Protein 1V9T (pdb70)

Solvent-accessible surface area: 15308 Å² total; per-residue (Å²): 28,71,20,95,28,51,0,49,0,41,7,55,16,24,80,0,39,0,26,0,2,100,154,100,0,68,59,0,3,96,16,0,22,71,4,6,104,86,29,26,0,49,89,0,4,1,5,86,1,45,83,60,54,5,0,13,0,0,1,8,28,105,147,32,95,108,56,95,58,83,108,79,24,108,9,12,4,91,28,66,29,162,1,47,111,8,15,0,0,4,11,40,100,106,90,87,54,28,5,29,3,35,0,9,0,0,10,28,104,5,76,149,18,30,79,42,197,231,84,56,2,62,4,2,0,0,57,19,45,140,11,39,105,17,0,40,68,0,2,126,28,102,52,85,89,50,70,121,70,113,51,10,4,57,98,56,5,11,0,98,36,8,58,55,51,193,22,74,18,94,18,51,0,47,0,43,7,67,50,25,67,0,33,0,31,0,6,103,87,103,0,68,66,0,2,94,18,0,19,66,4,5,105,88,29,25,1,51,80,0,3,1,12,31,1,41,87,58,28,0,0,2,0,0,4,8,39,98,90,56,51,126,60,171,48,81,107,79,23,59,19,22,4,93,34,67,38,160,2,44,113,8,16,0,0,4,3,30,95,107,90,87,58,30,7,30,4,39,0,0,0,0,11,30,103,4,74,139,3,32,54,25,45,96,62,57,3,36,4,2,0,0,61,17,66,110,12,38,107,18,0,38,50,0,3,124,46,104,50,98,103,64,62,126,77,54,49,12,12,66,161,56,8,10,0,90,35,5,64,54,55,191,70,0,114

InterPro domains:
  IPR002130 Cyclophilin-type peptidyl-prolyl cis-trans isomerase domain [PF00160] (31-188)
  IPR002130 Cyclophilin-type peptidyl-prolyl cis-trans isomerase domain [PR00153] (44-59)
  IPR002130 Cyclophilin-type peptidyl-prolyl cis-trans isomerase domain [PR00153] (70-82)
  IPR002130 Cyclophilin-type peptidyl-prolyl cis-trans isomerase domain [PR00153] (144-159)
  IPR002130 Cyclophilin-type peptidyl-prolyl cis-trans isomerase domain [PS50072] (35-188)
  IPR020892 Cyclophilin-type peptidyl-prolyl cis-trans isomerase, conserved site [PS00170] (65-82)
  IPR029000 Cyclophilin-like domain superfamily [G3DSA:2.40.100.10] (25-190)
  IPR029000 Cyclophilin-like domain superfamily [SSF50891] (26-189)
  IPR044665 Cyclophilin-type peptidyl-prolyl cis-trans isomerase, E. coli cyclophilin A-like [PTHR43246] (25-188)

Organism: Escherichia coli (strain K12) (NCBI:txid83333)

CATH classification: 2.40.100.10

Sequence (335 aa):
AKGDPHVLLTTSAGNIELELDKQKAPVSVQNFVDYVNSGFYNNTTFHRVIPGFMIQGGGFTEQMQQKKPNPPIKNEADNGLRNTRGTIAMARTADKDSATSQFFINVADNAFLDHGQRDFGYAVFGKVVKGMDVADKISQVPTHDVGPYQNVPSKPVVILSATVLPAKGDPHVLLTTSAGNIELELDKQKAPVSVQNFVDYVNSGFYNNTTFHRVIPGFMIQGGGFTEQMQQKKPNPPIKNEADNGLRNTRGTIAMARTADKDSATSQFFINVADNAFLDHGQRDFGYAVFGKVVKGMDVADKISQVPTHDVGPYQNVPSKPVVILSATVLPAPA

GO terms:
  GO:0042597 periplasmic space (C, EXP)
  GO:0030288 outer membrane-bounded periplasmic space (C, IDA)
  GO:0003755 peptidyl-prolyl cis-trans isomerase activity (F, IDA)
  GO:0000413 protein peptidyl-prolyl isomerization (P, IDA)
  GO:0000413 protein peptidyl-prolyl isomerization (P, IMP)
  GO:0042597 periplasmic space (C, IDA)

Foldseek 3Di:
DAQDWKKWFQKPLGIWIKHWRCPLCVFVVVLAQVCQVVFQQAQKFQFAAAAPFKTKIFAAHPVRHGDDFDFFAAFSLVSPDAQAAFWKWFDADDDRRGTTGMMMGTNHRDRVQHCDPVDRHIHTTIGTPDDSVSRNVVNPADWQDDDPDGRGHPRTIGRNHMDIDD/DQQDWKKWFQKPLGIWIKDWNCPLCVFVVVLAQVCQVVFQQAQKFQFAAAAQFKTKIFAAHPVRHGDDWDAFAAFSLVSPDFLAAFWKWFDADPDRRGTTGMIMGTRHRDRVQHQDPVDRGIHTTIGTPDCSVSRNVVNPADAQDDVPGGRGHPDTIGRNHMHIDD

B-factor: mean 20.65, std 10.78, range [7.91, 100.0]

Radius of gyration: 26.32 Å; Cα contacts (8 Å, |Δi|>4): 873; chains: 3; bounding box: 78×52×45 Å

Secondary structure (DSSP, 8-state):
---S-EEEEEETTEEEEEEE-TTT-HHHHHHHHHHHHTTTTTT-BEEEEETTTEEEESSB-TT-PBP-----B---GGGS----TTEEEE---SSTT-B-S-EEEESS--GGGS--SS-----EEEEEEE-HHHHHHHHTS-EEEETTEEEEESS--BEEEEEE--/--SS-EEEEEETTEEEEEEE-TTT-HHHHHHHHHHHHTTTTTTEEEEEEETTTEEEEEEEETT-PBP-----B---GGGS----TTEEEE---SSTT-B-S-EEEESS--GGGS--SS-----EEEEEEE-HHHHHHHHTS-EEEETTEEEEESS--EEEEEEE--/---

Nearest PDB structures (foldseek):
  1vai-assembly2_B  TM=1.001E+00  e=4.898E-33  Escherichia coli
  7zfm-assembly2_B  TM=9.776E-01  e=3.821E-31  Escherichia coli K-12
  8xck-assembly1_f  TM=9.801E-01  e=2.230E-29  Escherichia coli
  3t1u-assembly1_A  TM=9.901E-01  e=1.894E-23  Azotobacter vinelandii DJ
  3s6m-assembly1_A  TM=9.539E-01  e=8.577E-23  Burkholderia pseudomallei 1710b

Structure (mmCIF, N/CA/C/O backbone):
data_1V9T
#
_entry.id   1V9T
#
_cell.length_a   79.280
_cell.length_b   79.280
_cell.length_c   56.630
_cell.angle_alpha   90.00
_cell.angle_beta   90.00
_cell.angle_gamma   120.00
#
_symmetry.space_group_name_H-M   'P 32'
#
loop_
_entity.id
_entity.type
_entity.pdbx_description
1 polymer 'cyclophilin B'
2 polymer (SIN)APA(NIT)
3 water water
#
loop_
_atom_site.group_PDB
_atom_site.id
_atom_site.type_symbol
_atom_site.label_atom_id
_atom_site.label_alt_id
_atom_site.label_comp_id
_atom_site.label_asym_id
_atom_site.label_entity_id
_atom_site.label_seq_id
_atom_s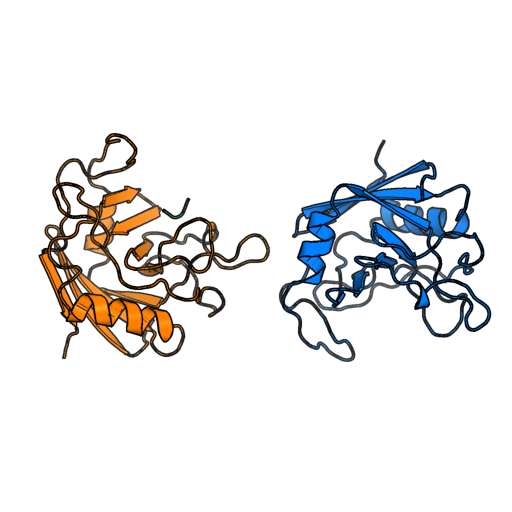ite.pdbx_PDB_ins_code
_atom_site.Cartn_x
_atom_site.Cartn_y
_atom_site.Cartn_z
_atom_site.occupancy
_atom_site.B_iso_or_equiv
_atom_site.auth_seq_id
_atom_site.auth_comp_id
_atom_site.auth_asym_id
_atom_site.auth_atom_id
_atom_site.pdbx_PDB_model_num
ATOM 1 N N . ALA A 1 1 ? 49.036 49.283 4.482 1.00 57.34 1 ALA A N 1
ATOM 2 C CA . ALA A 1 1 ? 48.473 49.966 5.677 1.00 56.36 1 ALA A CA 1
ATOM 3 C C . ALA A 1 1 ? 47.810 51.290 5.300 1.00 56.91 1 ALA A C 1
ATOM 4 O O . ALA A 1 1 ? 46.898 51.328 4.472 1.00 53.21 1 ALA A O 1
ATOM 6 N N . LYS A 1 2 ? 48.237 52.360 5.965 1.00 59.19 2 LYS A N 1
ATOM 7 C CA . LYS A 1 2 ? 47.731 53.705 5.707 1.00 59.03 2 LYS A CA 1
ATOM 8 C C . LYS A 1 2 ? 48.540 54.367 4.600 1.00 57.91 2 LYS A C 1
ATOM 9 O O . LYS A 1 2 ? 49.633 54.889 4.843 1.00 59.50 2 LYS A O 1
ATOM 11 N N . GLY A 1 3 ? 47.975 54.401 3.398 1.00 54.60 3 GLY A N 1
ATOM 12 C CA . GLY A 1 3 ? 48.769 54.769 2.242 1.00 51.32 3 GLY A CA 1
ATOM 13 C C . GLY A 1 3 ? 48.248 55.920 1.411 1.00 46.16 3 GLY A C 1
ATOM 14 O O . GLY A 1 3 ? 49.011 56.829 1.097 1.00 49.42 3 GLY A O 1
ATOM 15 N N . ASP A 1 4 ? 46.999 55.826 0.956 1.00 42.51 4 ASP A N 1
ATOM 16 C CA . ASP A 1 4 ? 46.417 56.850 0.089 1.00 35.94 4 ASP A CA 1
ATOM 17 C C . ASP A 1 4 ? 45.062 56.438 -0.501 1.00 29.92 4 ASP A C 1
ATOM 18 O O . ASP A 1 4 ? 44.022 56.869 -0.010 1.00 28.92 4 ASP A O 1
ATOM 23 N N . PRO A 1 5 ? 45.050 55.583 -1.544 1.00 25.29 5 PRO A N 1
ATOM 24 C CA . PRO A 1 5 ? 43.768 55.315 -2.211 1.00 21.92 5 PRO A CA 1
ATOM 25 C C . PRO A 1 5 ? 42.838 54.436 -1.374 1.00 20.76 5 PRO A C 1
ATOM 26 O O . PRO A 1 5 ? 43.289 53.548 -0.652 1.00 18.66 5 PRO A O 1
ATOM 30 N N . HIS A 1 6 ? 41.543 54.727 -1.434 1.00 17.61 6 HIS A N 1
ATOM 31 C CA . HIS A 1 6 ? 40.541 53.869 -0.824 1.00 17.61 6 HIS A CA 1
ATOM 32 C C . HIS A 1 6 ? 39.782 53.117 -1.906 1.00 17.78 6 HIS A C 1
ATOM 33 O O . HIS A 1 6 ? 39.505 53.667 -2.979 1.00 17.27 6 HIS A O 1
ATOM 40 N N . VAL A 1 7 ? 39.465 51.857 -1.622 1.00 16.10 7 VAL A N 1
ATOM 41 C CA . VAL A 1 7 ? 38.717 51.009 -2.542 1.00 14.57 7 VAL A CA 1
ATOM 42 C C . VAL A 1 7 ? 37.536 50.354 -1.822 1.00 14.89 7 VAL A C 1
ATOM 43 O O . VAL A 1 7 ? 37.669 49.856 -0.702 1.00 15.56 7 VAL A O 1
ATOM 47 N N . LEU A 1 8 ? 36.361 50.422 -2.439 1.00 14.79 8 LEU A N 1
ATOM 48 C CA . LEU A 1 8 ? 35.189 49.765 -1.889 1.00 14.90 8 LEU A CA 1
ATOM 49 C C . LEU A 1 8 ? 34.892 48.488 -2.659 1.00 15.14 8 LEU A C 1
ATOM 50 O O . LEU A 1 8 ? 34.654 48.527 -3.868 1.00 13.02 8 LEU A O 1
ATOM 55 N N . LEU A 1 9 ? 34.921 47.359 -1.953 1.00 13.41 9 LEU A N 1
ATOM 56 C CA . LEU A 1 9 ? 34.426 46.097 -2.491 1.00 14.66 9 LEU A CA 1
ATOM 57 C C . LEU A 1 9 ? 32.992 45.879 -2.027 1.00 14.70 9 LEU A C 1
ATOM 58 O O . LEU A 1 9 ? 32.730 45.756 -0.828 1.00 13.55 9 LEU A O 1
ATOM 63 N N . THR A 1 10 ? 32.056 45.891 -2.971 1.00 13.79 10 THR A N 1
ATOM 64 C CA . THR A 1 10 ? 30.663 45.604 -2.647 1.00 13.50 10 THR A CA 1
ATOM 65 C C . THR A 1 10 ? 30.379 44.147 -2.985 1.00 12.87 10 THR A C 1
ATOM 66 O O . THR A 1 10 ? 30.380 43.764 -4.153 1.00 13.01 10 THR A O 1
ATOM 70 N N . THR A 1 11 ? 30.176 43.334 -1.953 1.00 13.39 11 THR A N 1
ATOM 71 C CA . THR A 1 11 ? 29.957 41.903 -2.128 1.00 13.45 11 THR A CA 1
ATOM 72 C C . THR A 1 11 ? 28.510 41.527 -1.812 1.00 15.47 11 THR A C 1
ATOM 73 O O . THR A 1 11 ? 27.789 42.261 -1.131 1.00 16.71 11 THR A O 1
ATOM 77 N N . SER A 1 12 ? 28.107 40.344 -2.254 1.00 18.47 12 SER A N 1
ATOM 78 C CA . SER A 1 12 ? 26.766 39.855 -1.970 1.00 20.94 12 SER A CA 1
ATOM 79 C C . SER A 1 12 ? 26.541 39.683 -0.469 1.00 21.48 12 SER A C 1
ATOM 80 O O . SER A 1 12 ? 25.408 39.517 -0.023 1.00 24.32 12 SER A O 1
ATOM 83 N N . ALA A 1 13 ? 27.614 39.753 0.313 1.00 20.90 13 ALA A N 1
ATOM 84 C CA . ALA A 1 13 ? 27.509 39.570 1.758 1.00 21.44 13 ALA A CA 1
ATOM 85 C C . ALA A 1 13 ? 27.665 40.878 2.535 1.00 20.38 13 ALA A C 1
ATOM 86 O O . ALA A 1 13 ? 27.558 40.896 3.764 1.00 21.50 13 ALA A O 1
ATOM 88 N N . GLY A 1 14 ? 27.957 41.961 1.826 1.00 17.70 14 GLY A N 1
ATOM 89 C CA . GLY A 1 14 ? 28.174 43.230 2.494 1.00 17.26 14 GLY A CA 1
ATOM 90 C C . GLY A 1 14 ? 29.353 43.993 1.925 1.00 16.51 14 GLY A C 1
ATOM 91 O O . GLY A 1 14 ? 30.025 43.524 1.008 1.00 16.25 14 GLY A O 1
ATOM 92 N N . ASN A 1 15 ? 29.621 45.165 2.488 1.00 16.04 15 ASN A N 1
ATOM 93 C CA . ASN A 1 15 ? 30.639 46.049 1.945 1.00 16.40 15 ASN A CA 1
ATOM 94 C C . ASN A 1 15 ? 31.930 46.019 2.769 1.00 14.21 15 ASN A C 1
ATOM 95 O O . ASN A 1 15 ? 31.895 45.978 3.997 1.00 15.92 15 ASN A O 1
ATOM 100 N N . ILE A 1 16 ? 33.063 46.057 2.078 1.00 13.78 16 ILE A N 1
ATOM 101 C CA . ILE A 1 16 ? 34.368 46.153 2.725 1.00 14.73 16 ILE A CA 1
ATOM 102 C C . ILE A 1 16 ? 35.140 47.314 2.099 1.00 12.68 16 ILE A C 1
ATOM 103 O O . ILE A 1 16 ? 35.266 47.388 0.881 1.00 11.43 16 ILE A O 1
ATOM 108 N N . GLU A 1 17 ? 35.587 48.256 2.928 1.00 13.42 17 GLU A N 1
ATOM 109 C CA . GLU A 1 17 ? 36.404 49.365 2.444 1.00 14.43 17 GLU A CA 1
ATOM 110 C C . GLU A 1 17 ? 37.874 49.169 2.796 1.00 14.33 17 GLU A C 1
ATOM 111 O O . GLU A 1 17 ? 38.221 48.895 3.950 1.00 12.99 17 GLU A O 1
ATOM 117 N N . LEU A 1 18 ? 38.729 49.359 1.793 1.00 15.98 18 LEU A N 1
ATOM 118 C CA . LEU A 1 18 ? 40.173 49.186 1.931 1.00 15.42 18 LEU A CA 1
ATOM 119 C C . LEU A 1 18 ? 40.902 50.523 1.863 1.00 16.33 18 LEU A C 1
ATOM 120 O O . LEU A 1 18 ? 40.511 51.419 1.113 1.00 16.00 18 LEU A O 1
ATOM 125 N N . GLU A 1 19 ? 41.992 50.629 2.615 1.00 12.95 19 GLU A N 1
ATOM 126 C CA . GLU A 1 19 ? 42.933 51.718 2.432 1.00 16.18 19 GLU A CA 1
ATOM 127 C C . GLU A 1 19 ? 44.275 51.119 2.041 1.00 16.36 19 GLU A C 1
ATOM 128 O O . GLU A 1 19 ? 44.806 50.251 2.739 1.00 16.29 19 GLU A O 1
ATOM 134 N N . LEU A 1 20 ? 44.805 51.557 0.905 1.00 14.13 20 LEU A N 1
ATOM 135 C CA . LEU A 1 20 ? 46.015 50.956 0.361 1.00 16.80 20 LEU A CA 1
ATOM 136 C C . LEU A 1 20 ? 47.243 51.800 0.668 1.00 18.24 20 LEU A C 1
ATOM 137 O O . LEU A 1 20 ? 47.191 53.027 0.619 1.00 19.39 20 LEU A O 1
ATOM 142 N N . ASP A 1 21 ? 48.357 51.126 0.929 1.00 17.47 21 ASP A N 1
ATOM 143 C CA . ASP A 1 21 ? 49.580 51.780 1.369 1.00 17.63 21 ASP A CA 1
ATOM 144 C C . ASP A 1 21 ? 50.510 52.014 0.186 1.00 20.40 21 ASP A C 1
ATOM 145 O O . ASP A 1 21 ? 51.360 51.179 -0.129 1.00 18.74 21 ASP A O 1
ATOM 150 N N . LYS A 1 22 ? 50.342 53.159 -0.468 1.00 22.38 22 LYS A N 1
ATOM 151 C CA . LYS A 1 22 ? 51.092 53.465 -1.679 1.00 25.58 22 LYS A CA 1
ATOM 152 C C . LYS A 1 22 ? 52.571 53.724 -1.380 1.00 23.29 22 LYS A C 1
ATOM 153 O O . LYS A 1 22 ? 53.435 53.513 -2.229 1.00 23.35 22 LYS A O 1
ATOM 159 N N . GLN A 1 23 ? 52.856 54.183 -0.169 1.00 23.45 23 GLN A N 1
ATOM 160 C CA . GLN A 1 23 ? 54.230 54.451 0.230 1.00 27.32 23 GLN A CA 1
ATOM 161 C C . GLN A 1 23 ? 55.048 53.169 0.389 1.00 25.22 23 GLN A C 1
ATOM 162 O O . GLN A 1 23 ? 56.160 53.073 -0.129 1.00 25.49 23 GLN A O 1
ATOM 168 N N . LYS A 1 24 ? 54.470 52.171 1.053 1.00 21.33 24 LYS A N 1
ATOM 169 C CA . LYS A 1 24 ? 55.185 50.934 1.376 1.00 21.47 24 LYS A CA 1
ATOM 170 C C . LYS A 1 24 ? 55.077 49.850 0.302 1.00 20.18 24 LYS A C 1
ATOM 171 O O . LYS A 1 24 ? 55.856 48.897 0.302 1.00 18.57 24 LYS A O 1
ATOM 177 N N . ALA A 1 25 ? 54.056 49.945 -0.547 1.00 19.91 25 ALA A N 1
ATOM 178 C CA . ALA A 1 25 ? 53.778 48.895 -1.525 1.00 15.72 25 ALA A CA 1
ATOM 179 C C . ALA A 1 25 ? 53.380 49.474 -2.883 1.00 17.94 25 ALA A C 1
ATOM 180 O O . ALA A 1 25 ? 52.324 49.147 -3.432 1.00 15.86 25 ALA A O 1
ATOM 182 N N . PRO A 1 26 ? 54.261 50.295 -3.478 1.00 18.74 26 PRO A N 1
ATOM 183 C CA . PRO A 1 26 ? 53.881 51.006 -4.700 1.00 17.73 26 PRO A CA 1
ATOM 184 C C . PRO A 1 26 ? 53.484 50.079 -5.847 1.00 14.88 26 PRO A C 1
ATOM 185 O O . PRO A 1 26 ? 52.512 50.341 -6.549 1.00 16.53 26 PRO A O 1
ATOM 189 N N . VAL A 1 27 ? 54.257 49.024 -6.070 1.00 14.38 27 VAL A N 1
ATOM 190 C CA . VAL A 1 27 ? 53.980 48.119 -7.175 1.00 15.44 27 VAL A CA 1
ATOM 191 C C . VAL A 1 27 ? 52.682 47.342 -6.943 1.00 15.56 27 VAL A C 1
ATOM 192 O O . VAL A 1 27 ? 51.869 47.210 -7.851 1.00 15.81 27 VAL A O 1
ATOM 196 N N . SER A 1 28 ? 52.475 46.861 -5.722 1.00 13.79 28 SER A N 1
ATOM 197 C CA . SER A 1 28 ? 51.283 46.085 -5.414 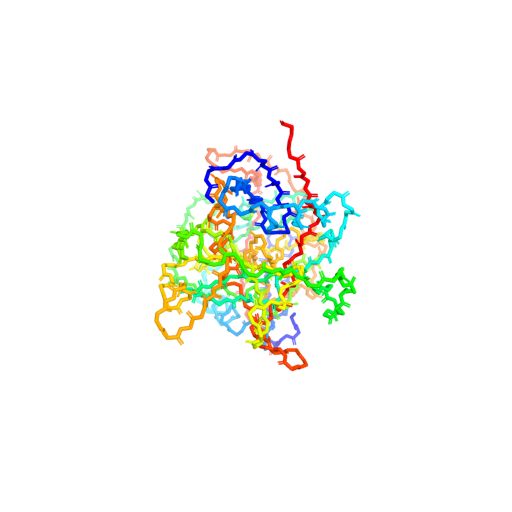1.00 14.22 28 SER A CA 1
ATOM 198 C C . SER A 1 28 ? 50.036 46.959 -5.488 1.00 14.57 28 SER A C 1
ATOM 199 O O . SER A 1 28 ? 49.003 46.532 -6.005 1.00 14.40 28 SER A O 1
ATOM 202 N N . VAL A 1 29 ? 50.144 48.193 -4.999 1.00 13.21 29 VAL A N 1
ATOM 203 C CA . VAL A 1 29 ? 49.014 49.120 -5.027 1.00 14.78 29 VAL A CA 1
ATOM 204 C C . VAL A 1 29 ? 48.616 49.500 -6.457 1.00 14.49 29 VAL A C 1
ATOM 205 O O . VAL A 1 29 ? 47.441 49.441 -6.815 1.00 12.94 29 VAL A O 1
ATOM 209 N N . GLN A 1 30 ? 49.600 49.837 -7.286 1.00 15.08 30 GLN A N 1
ATOM 210 C CA . GLN A 1 30 ? 49.331 50.164 -8.687 1.00 16.36 30 GLN A CA 1
ATOM 211 C C . GLN A 1 30 ? 48.664 48.999 -9.413 1.00 14.56 30 GLN A C 1
ATOM 212 O O . GLN A 1 30 ? 47.716 49.188 -10.176 1.00 14.26 30 GLN A O 1
ATOM 218 N N . ASN A 1 31 ? 49.236 47.809 -9.240 1.00 14.27 31 ASN A N 1
ATOM 219 C CA . ASN A 1 31 ? 48.701 46.571 -9.811 1.00 13.96 31 ASN A CA 1
ATOM 220 C C . ASN A 1 31 ? 47.222 46.386 -9.441 1.00 13.59 31 ASN A C 1
ATOM 221 O O . ASN A 1 31 ? 46.372 46.167 -10.308 1.00 15.05 31 ASN A O 1
ATOM 226 N N . PHE A 1 32 ? 46.919 46.529 -8.155 1.00 12.64 32 PHE A N 1
ATOM 227 C CA . PHE A 1 32 ? 45.568 46.334 -7.645 1.00 12.21 32 PHE A CA 1
ATOM 228 C C . PHE A 1 32 ? 44.585 47.361 -8.214 1.00 14.40 32 PHE A C 1
ATOM 229 O O . PHE A 1 32 ? 43.491 47.003 -8.650 1.00 13.37 32 PHE A O 1
ATOM 237 N N . VAL A 1 33 ? 44.971 48.635 -8.196 1.00 13.82 33 VAL A N 1
ATOM 238 C CA . VAL A 1 33 ? 44.104 49.704 -8.688 1.00 15.53 33 VAL A CA 1
ATOM 239 C C . VAL A 1 33 ? 43.825 49.597 -10.191 1.00 16.07 33 VAL A C 1
ATOM 240 O O . VAL A 1 33 ? 42.717 49.895 -10.645 1.00 17.38 33 VAL A O 1
ATOM 244 N N . ASP A 1 34 ? 44.822 49.153 -10.956 1.00 17.22 34 ASP A N 1
ATOM 245 C CA . ASP A 1 34 ? 44.639 48.886 -12.380 1.00 17.92 34 ASP A CA 1
ATOM 246 C C . ASP A 1 34 ? 43.599 47.797 -12.615 1.00 14.99 34 ASP A C 1
ATOM 247 O O . ASP A 1 34 ? 42.803 47.888 -13.546 1.00 14.61 34 ASP A O 1
ATOM 252 N N . TYR A 1 35 ? 43.613 46.760 -11.783 1.00 13.46 35 TYR A N 1
ATOM 253 C CA . TYR A 1 35 ? 42.605 45.707 -11.883 1.00 14.02 35 TYR A CA 1
ATOM 254 C C . TYR A 1 35 ? 41.216 46.234 -11.535 1.00 15.01 35 TYR A C 1
ATOM 255 O O . TYR A 1 35 ? 40.241 45.932 -12.230 1.00 16.61 35 TYR A O 1
ATOM 264 N N . VAL A 1 36 ? 41.117 47.026 -10.469 1.00 14.17 36 VAL A N 1
ATOM 265 C CA . VAL A 1 36 ? 39.815 47.566 -10.079 1.00 16.21 36 VAL A CA 1
ATOM 266 C C . VAL A 1 36 ? 39.278 48.565 -11.108 1.00 16.77 36 VAL A C 1
ATOM 267 O O . VAL A 1 36 ? 38.137 48.441 -11.562 1.00 15.01 36 VAL A O 1
ATOM 271 N N . ASN A 1 37 ? 40.139 49.466 -11.571 1.00 16.64 37 ASN A N 1
ATOM 272 C CA . ASN A 1 37 ? 39.718 50.488 -12.520 1.00 17.39 37 ASN A CA 1
ATOM 273 C C . ASN A 1 37 ? 39.295 49.896 -13.860 1.00 19.34 37 ASN A C 1
ATOM 274 O O . ASN A 1 37 ? 38.463 50.476 -14.562 1.00 20.31 37 ASN A O 1
ATOM 279 N N . SER A 1 38 ? 39.844 48.732 -14.200 1.00 16.92 38 SER A N 1
ATOM 280 C CA . SER A 1 38 ? 39.511 48.074 -15.461 1.00 18.31 38 SER A CA 1
ATOM 281 C C . SER A 1 38 ? 38.244 47.225 -15.363 1.00 18.62 38 SER A C 1
ATOM 282 O O . SER A 1 38 ? 37.756 46.714 -16.369 1.00 20.96 38 SER A O 1
ATOM 285 N N . GLY A 1 39 ? 37.716 47.073 -14.153 1.00 17.40 39 GLY A N 1
ATOM 286 C CA . GLY A 1 39 ? 36.513 46.283 -13.971 1.00 15.45 39 GLY A CA 1
ATOM 287 C C . GLY A 1 39 ? 36.803 44.804 -13.802 1.00 14.82 39 GLY A C 1
ATOM 288 O O . GLY A 1 39 ? 35.883 43.998 -13.755 1.00 13.89 39 GLY A O 1
ATOM 289 N N . PHE A 1 40 ? 38.081 44.452 -13.678 1.00 15.69 40 PHE A N 1
ATOM 290 C CA . PHE A 1 40 ? 38.498 43.050 -13.585 1.00 15.04 40 PHE A CA 1
ATOM 291 C C . PHE A 1 40 ? 37.850 42.279 -12.435 1.00 14.99 40 PHE A C 1
ATOM 292 O O . PHE A 1 40 ? 37.449 41.123 -12.601 1.00 15.41 40 PHE A O 1
ATOM 300 N N . TYR A 1 41 ? 37.778 42.894 -11.260 1.00 14.01 41 TYR A N 1
ATOM 301 C CA . TYR A 1 41 ? 37.282 42.181 -10.093 1.00 13.84 41 TYR A CA 1
ATOM 302 C C . TYR A 1 41 ? 35.756 42.042 -10.059 1.00 14.55 41 TYR A C 1
ATOM 303 O O . TYR A 1 41 ? 35.219 41.243 -9.290 1.00 15.24 41 TYR A O 1
ATOM 312 N N . ASN A 1 42 ? 35.049 42.818 -10.880 1.00 16.04 42 ASN A N 1
ATOM 313 C CA . ASN A 1 42 ? 33.585 42.730 -10.924 1.00 15.68 42 ASN A CA 1
ATOM 314 C C . ASN A 1 42 ? 33.161 41.314 -11.337 1.00 15.51 42 ASN A C 1
ATOM 315 O O . ASN A 1 42 ? 33.655 40.778 -12.330 1.00 16.16 42 ASN A O 1
ATOM 320 N N . ASN A 1 43 ? 32.330 40.681 -10.514 1.00 15.71 43 ASN A N 1
ATOM 321 C CA . ASN A 1 43 ? 31.868 39.312 -10.757 1.00 16.73 43 ASN A CA 1
ATOM 322 C C . ASN A 1 43 ? 32.883 38.200 -10.533 1.00 16.14 43 ASN A C 1
ATOM 323 O O . ASN A 1 43 ? 32.654 37.062 -10.943 1.00 18.45 43 ASN A O 1
ATOM 328 N N . THR A 1 44 ? 34.007 38.514 -9.897 1.00 16.38 44 THR A N 1
ATOM 329 C CA . THR A 1 44 ? 34.851 37.460 -9.345 1.00 12.67 44 THR A CA 1
ATOM 330 C C . THR A 1 44 ? 34.338 37.140 -7.940 1.00 12.20 44 THR A C 1
ATOM 331 O O . THR A 1 44 ? 33.374 37.750 -7.464 1.00 13.42 44 THR A O 1
ATOM 335 N N . THR A 1 45 ? 34.904 36.119 -7.315 1.00 11.47 45 THR A N 1
ATOM 336 C CA . THR A 1 45 ? 34.376 35.644 -6.046 1.00 12.41 45 THR A CA 1
ATOM 337 C C . THR A 1 45 ? 35.464 35.587 -4.977 1.00 12.90 45 THR A C 1
ATOM 338 O O . THR A 1 45 ? 36.643 35.786 -5.265 1.00 12.16 45 THR A O 1
ATOM 342 N N . PHE A 1 46 ? 35.054 35.336 -3.738 1.00 12.22 46 PHE A N 1
ATOM 343 C CA . PHE A 1 46 ? 35.969 34.806 -2.734 1.00 12.99 46 PHE A CA 1
ATOM 344 C C . PHE A 1 46 ? 35.887 33.281 -2.779 1.00 12.91 46 PHE A C 1
ATOM 345 O O . PHE A 1 46 ? 34.924 32.689 -2.287 1.00 14.61 46 PHE A O 1
ATOM 353 N N . HIS A 1 47 ? 36.851 32.660 -3.455 1.00 11.89 47 HIS A N 1
ATOM 354 C CA . HIS A 1 47 ? 36.753 31.245 -3.809 1.00 12.76 47 HIS A CA 1
ATOM 355 C C . HIS A 1 47 ? 37.352 30.336 -2.745 1.00 13.32 47 HIS A C 1
ATOM 356 O O . HIS A 1 47 ? 37.287 29.114 -2.861 1.00 12.25 47 HIS A O 1
ATOM 363 N N . ARG A 1 48 ? 37.979 30.930 -1.734 1.00 12.98 48 ARG A N 1
ATOM 364 C CA . ARG A 1 48 ? 38.598 30.142 -0.676 1.00 13.40 48 ARG A CA 1
ATOM 365 C C . ARG A 1 48 ? 38.478 30.860 0.659 1.00 13.14 48 ARG A C 1
ATOM 366 O O . ARG A 1 48 ? 39.012 31.954 0.840 1.00 13.54 48 ARG A O 1
ATOM 374 N N . VAL A 1 49 ? 37.703 30.280 1.567 1.00 13.22 49 VAL A N 1
ATOM 375 C CA . VAL A 1 49 ? 37.451 30.912 2.858 1.00 14.85 49 VAL A CA 1
ATOM 376 C C . VAL A 1 49 ? 37.697 29.937 3.997 1.00 15.18 49 VAL A C 1
ATOM 377 O O . VAL A 1 49 ? 37.268 28.783 3.945 1.00 14.60 49 VAL A O 1
ATOM 381 N N . ILE A 1 50 ? 38.524 30.367 4.943 1.00 13.90 50 ILE A N 1
ATOM 382 C CA . ILE A 1 50 ? 38.939 29.515 6.041 1.00 14.40 50 ILE A CA 1
ATOM 383 C C . ILE A 1 50 ? 38.784 30.252 7.365 1.00 13.32 50 ILE A C 1
ATOM 384 O O . ILE A 1 50 ? 39.476 31.238 7.620 1.00 12.72 50 ILE A O 1
ATOM 389 N N . PRO A 1 51 ? 37.791 29.850 8.174 1.00 15.64 51 PRO A N 1
ATOM 390 C CA . PRO A 1 51 ? 37.581 30.518 9.462 1.00 15.36 51 PRO A CA 1
ATOM 391 C C . PRO A 1 51 ? 38.824 30.492 10.351 1.00 15.14 51 PRO A C 1
ATOM 392 O O . PRO A 1 51 ? 39.554 29.496 10.402 1.00 15.14 51 PRO A O 1
ATOM 396 N N . GLY A 1 52 ? 39.125 31.640 10.947 1.00 14.56 52 GLY A N 1
ATOM 397 C CA . GLY A 1 52 ? 40.267 31.728 11.832 1.00 12.80 52 GLY A CA 1
ATOM 398 C C . GLY A 1 52 ? 41.562 31.863 11.068 1.00 14.23 52 GLY A C 1
ATOM 399 O O . GLY A 1 52 ? 42.637 31.851 11.662 1.00 16.38 52 GLY A O 1
ATOM 400 N N . PHE A 1 53 ? 41.467 32.079 9.760 1.00 13.16 53 PHE A N 1
ATOM 401 C CA . PHE A 1 53 ? 42.663 32.195 8.932 1.00 14.16 53 PHE A CA 1
ATOM 402 C C . PHE A 1 53 ? 42.572 33.385 7.967 1.00 13.58 53 PHE A C 1
ATOM 403 O O . PHE A 1 53 ? 43.142 34.447 8.234 1.00 12.53 53 PHE A O 1
ATOM 411 N N . MET A 1 54 ? 41.848 33.209 6.864 1.00 12.01 54 MET A N 1
ATOM 412 C CA . MET A 1 54 ? 41.743 34.246 5.834 1.00 14.61 54 MET A CA 1
ATOM 413 C C . MET A 1 54 ? 40.662 33.936 4.793 1.00 13.33 54 MET A C 1
ATOM 414 O O . MET A 1 54 ? 40.151 32.823 4.727 1.00 13.55 54 MET A O 1
ATOM 419 N N . ILE A 1 55 ? 40.315 34.944 3.996 1.00 11.65 55 ILE A N 1
ATOM 420 C CA . ILE A 1 55 ? 39.441 34.766 2.843 1.00 10.92 55 ILE A CA 1
ATOM 421 C C . ILE A 1 55 ? 40.158 35.315 1.611 1.00 11.89 55 ILE A C 1
ATOM 422 O O . ILE A 1 55 ? 40.815 36.354 1.674 1.00 11.35 55 ILE A O 1
ATOM 427 N N . GLN A 1 56 ? 40.109 34.555 0.523 1.00 10.33 56 GLN A N 1
ATOM 428 C CA . GLN A 1 56 ? 40.906 34.840 -0.663 1.00 10.63 56 GLN A CA 1
ATOM 429 C C . GLN A 1 56 ? 39.987 34.975 -1.870 1.00 12.80 56 GLN A C 1
ATOM 430 O O . GLN A 1 56 ? 39.025 34.214 -2.015 1.00 11.31 56 GLN A O 1
ATOM 436 N N . GLY A 1 57 ? 40.288 35.943 -2.734 1.00 13.89 57 GLY A N 1
ATOM 437 C CA . GLY A 1 57 ? 39.456 36.187 -3.902 1.00 13.77 57 GLY A CA 1
ATOM 438 C C . GLY A 1 57 ? 40.208 36.877 -5.030 1.00 14.29 57 GLY A C 1
ATOM 439 O O . GLY A 1 57 ? 41.440 36.909 -5.036 1.00 13.02 57 GLY A O 1
ATOM 440 N N . GLY A 1 58 ? 39.467 37.317 -6.043 1.00 12.42 58 GLY A N 1
ATOM 441 C CA . GLY A 1 58 ? 40.059 38.078 -7.130 1.00 13.19 58 GLY A CA 1
ATOM 442 C C . GLY A 1 58 ? 40.596 37.264 -8.298 1.00 14.33 58 GLY A C 1
ATOM 443 O O . GLY A 1 58 ? 41.395 37.778 -9.076 1.00 14.01 58 GLY A O 1
ATOM 444 N N . GLY A 1 59 ? 40.102 36.041 -8.487 1.00 13.45 59 GLY A N 1
ATOM 445 C CA . GLY A 1 59 ? 40.627 35.204 -9.555 1.00 15.19 59 GLY A CA 1
ATOM 446 C C . GLY A 1 59 ? 39.615 34.401 -10.368 1.00 18.05 59 GLY A C 1
ATOM 447 O O . GLY A 1 59 ? 39.848 34.115 -11.547 1.00 17.60 59 GLY A O 1
ATOM 448 N N . PHE A 1 60 ? 38.497 34.032 -9.748 1.00 16.74 60 PHE A N 1
ATOM 449 C CA . PHE A 1 60 ? 37.549 33.106 -10.366 1.00 15.66 60 PHE A CA 1
ATOM 450 C C . PHE A 1 60 ? 36.138 33.679 -10.452 1.00 16.28 60 PHE A C 1
ATOM 451 O O . PHE A 1 60 ? 35.725 34.498 -9.626 1.00 15.12 60 PHE A O 1
ATOM 459 N N . THR A 1 61 ? 35.382 33.189 -11.427 1.00 17.07 61 THR A N 1
ATOM 460 C CA . THR A 1 61 ? 33.971 33.526 -11.555 1.00 17.94 61 THR A CA 1
ATOM 461 C C . THR A 1 61 ? 33.141 32.604 -10.662 1.00 18.19 61 THR A C 1
ATOM 462 O O . THR A 1 61 ? 33.676 31.668 -10.062 1.00 16.68 61 THR A O 1
ATOM 466 N N . GLU A 1 62 ? 31.829 32.835 -10.626 1.00 20.10 62 GLU A N 1
ATOM 467 C CA . GLU A 1 62 ? 30.909 31.968 -9.884 1.00 22.43 62 GLU A CA 1
ATOM 468 C C . GLU A 1 62 ? 31.035 30.512 -10.313 1.00 23.89 62 GLU A C 1
ATOM 469 O O . GLU A 1 62 ? 30.879 29.605 -9.502 1.00 23.94 62 GLU A O 1
ATOM 475 N N . GLN A 1 63 ? 31.236 30.295 -11.609 1.00 23.13 63 GLN A N 1
ATOM 476 C CA . GLN A 1 63 ? 31.326 28.948 -12.151 1.00 26.68 63 GLN A CA 1
ATOM 477 C C . GLN A 1 63 ? 32.744 28.415 -11.991 1.00 27.02 63 GLN A C 1
ATOM 478 O O . GLN A 1 63 ? 33.110 27.402 -12.582 1.00 29.62 63 GLN A O 1
ATOM 484 N N . MET A 1 64 ? 33.512 29.071 -11.126 1.00 27.40 64 MET A N 1
ATOM 485 C CA . MET A 1 64 ? 34.904 28.715 -10.894 1.00 27.66 64 MET A CA 1
ATOM 486 C C . MET A 1 64 ? 35.723 28.657 -12.183 1.00 27.86 64 MET A C 1
ATOM 487 O O . MET A 1 64 ? 36.669 27.880 -12.289 1.00 29.07 64 MET A O 1
ATOM 492 N N . GLN A 1 65 ? 35.382 29.511 -13.142 1.00 25.60 65 GLN A N 1
ATOM 493 C CA . GLN A 1 65 ? 36.259 29.768 -14.281 1.00 27.73 65 GLN A CA 1
ATOM 494 C C . GLN A 1 65 ? 37.310 30.804 -13.864 1.00 26.01 65 GLN A C 1
ATOM 495 O O . GLN A 1 65 ? 36.993 31.766 -13.168 1.00 21.78 65 GLN A O 1
ATOM 501 N N . GLN A 1 66 ? 38.562 30.595 -14.254 1.00 24.87 66 GLN A N 1
ATOM 502 C CA . GLN A 1 66 ? 39.617 31.537 -13.889 1.00 27.79 66 GLN A CA 1
ATOM 503 C C . GLN A 1 66 ? 39.806 32.626 -14.938 1.00 26.43 66 GLN A C 1
ATOM 504 O O . GLN A 1 66 ? 39.949 32.337 -16.123 1.00 30.19 66 GLN A O 1
ATOM 510 N N . LYS A 1 67 ? 39.790 33.881 -14.508 1.00 23.87 67 LYS A N 1
ATOM 511 C CA . LYS A 1 67 ? 39.998 34.983 -15.437 1.00 24.86 67 LYS A CA 1
ATOM 512 C C . LYS A 1 67 ? 41.477 35.109 -15.766 1.00 24.51 67 LYS A C 1
ATOM 513 O O . LYS A 1 67 ? 42.328 34.753 -14.957 1.00 26.57 67 LYS A O 1
ATOM 519 N N . LYS A 1 68 ? 41.774 35.526 -16.991 1.00 23.01 68 LYS A N 1
ATOM 520 C CA . LYS A 1 68 ? 43.156 35.694 -17.426 1.00 21.59 68 LYS A CA 1
ATOM 521 C C . LYS A 1 68 ? 43.689 37.029 -16.927 1.00 18.37 68 LYS A C 1
ATOM 522 O O . LYS A 1 68 ? 43.197 38.084 -17.316 1.00 17.04 68 LYS A O 1
ATOM 524 N N . PRO A 1 69 ? 44.691 36.993 -16.032 1.00 18.63 69 PRO A N 1
ATOM 525 C CA . PRO A 1 69 ? 45.244 38.206 -15.423 1.00 18.67 69 PRO A CA 1
ATOM 526 C C . PRO A 1 69 ? 46.361 38.834 -16.258 1.00 18.44 69 PRO A C 1
ATOM 527 O O . PRO A 1 69 ? 46.736 38.309 -17.305 1.00 16.23 69 PRO A O 1
ATOM 531 N N . ASN A 1 70 ? 46.865 39.973 -15.792 1.00 16.94 70 ASN A N 1
ATOM 532 C CA . ASN A 1 70 ? 48.030 40.613 -16.388 1.00 17.04 70 ASN A CA 1
ATOM 533 C C . ASN A 1 70 ? 49.290 39.912 -15.889 1.00 17.75 70 ASN A C 1
ATOM 534 O O . ASN A 1 70 ? 49.212 39.003 -15.060 1.00 15.55 70 ASN A O 1
ATOM 539 N N . PRO A 1 71 ? 50.469 40.305 -16.407 1.00 17.90 71 PRO A N 1
ATOM 540 C CA . PRO A 1 71 ? 51.710 39.645 -15.977 1.00 15.75 71 PRO A CA 1
ATOM 541 C C . PRO A 1 71 ? 51.997 39.820 -14.481 1.00 15.80 71 PRO A C 1
ATOM 542 O O . PRO A 1 71 ? 51.590 40.809 -13.869 1.00 14.12 71 PRO A O 1
ATOM 546 N N . PRO A 1 72 ? 52.676 38.834 -13.866 1.00 16.04 72 PRO A N 1
ATOM 547 C CA . PRO A 1 72 ? 52.957 38.841 -12.424 1.00 16.27 72 PRO A CA 1
ATOM 548 C C . PRO A 1 72 ? 53.875 39.983 -11.985 1.00 17.74 72 PRO A C 1
ATOM 549 O O . PRO A 1 72 ? 54.614 40.548 -12.798 1.00 17.66 72 PRO A O 1
ATOM 553 N N . ILE A 1 73 ? 53.811 40.323 -10.700 1.00 14.67 73 ILE A N 1
ATOM 554 C CA . ILE A 1 73 ? 54.565 41.448 -10.163 1.00 15.50 73 ILE A CA 1
ATOM 555 C C . ILE A 1 73 ? 55.590 41.007 -9.126 1.00 17.18 73 ILE A C 1
ATOM 556 O O . ILE A 1 73 ? 55.466 39.940 -8.521 1.00 14.65 73 ILE A O 1
ATOM 561 N N . LYS A 1 74 ? 56.560 41.875 -8.867 1.00 19.38 74 LYS A N 1
ATOM 562 C CA . LYS A 1 74 ? 57.576 41.595 -7.864 1.00 21.42 74 LYS A CA 1
ATOM 563 C C . LYS A 1 74 ? 56.981 41.621 -6.457 1.00 20.87 74 LYS A C 1
ATOM 564 O O . LYS A 1 74 ? 56.070 42.402 -6.160 1.00 21.47 74 LYS A O 1
ATOM 570 N N . ASN A 1 75 ? 57.481 40.726 -5.612 1.00 19.31 75 ASN A N 1
ATOM 571 C CA . ASN A 1 75 ? 57.030 40.598 -4.231 1.00 17.14 75 ASN A CA 1
ATOM 572 C C . ASN A 1 75 ? 57.572 41.734 -3.360 1.00 17.60 75 ASN A C 1
ATOM 573 O O . ASN A 1 75 ? 58.781 41.944 -3.277 1.00 17.19 75 ASN A O 1
ATOM 578 N N . GLU A 1 76 ? 56.678 42.418 -2.656 1.00 16.58 76 GLU A N 1
ATOM 579 C CA . GLU A 1 76 ? 57.073 43.539 -1.811 1.00 16.80 76 GLU A CA 1
ATOM 580 C C . GLU A 1 76 ? 56.936 43.203 -0.326 1.00 16.34 76 GLU A C 1
ATOM 581 O O . GLU A 1 76 ? 56.868 44.097 0.518 1.00 17.46 76 GLU A O 1
ATOM 587 N N . ALA A 1 77 ? 56.967 41.912 -0.008 1.00 14.63 77 ALA A N 1
ATOM 588 C CA . ALA A 1 77 ? 56.830 41.455 1.370 1.00 16.27 77 ALA A CA 1
ATOM 589 C C . ALA A 1 77 ? 57.948 41.961 2.289 1.00 18.01 77 ALA A C 1
ATOM 590 O O . ALA A 1 77 ? 57.819 41.911 3.512 1.00 19.54 77 ALA A O 1
ATOM 592 N N . ASP A 1 78 ? 59.051 42.421 1.711 1.00 19.05 78 ASP A N 1
ATOM 593 C CA . ASP A 1 78 ? 60.128 42.981 2.515 1.00 23.38 78 ASP A CA 1
ATOM 594 C C . ASP A 1 78 ? 59.962 44.483 2.736 1.00 24.51 78 ASP A C 1
ATOM 595 O O . ASP A 1 78 ? 60.949 45.209 2.873 1.00 26.34 78 ASP A O 1
ATOM 600 N N . ASN A 1 79 ? 58.713 44.932 2.840 1.00 22.74 79 ASN A N 1
ATOM 601 C CA . ASN A 1 79 ? 58.423 46.343 3.080 1.00 20.37 79 ASN A CA 1
ATOM 602 C C . ASN A 1 79 ? 58.133 46.628 4.559 1.00 20.34 79 ASN A C 1
ATOM 603 O O . ASN A 1 79 ? 57.776 47.749 4.930 1.00 22.88 79 ASN A O 1
ATOM 608 N N . GLY A 1 80 ? 58.221 45.600 5.393 1.00 19.94 80 GLY A N 1
ATOM 609 C CA . GLY A 1 80 ? 58.033 45.806 6.818 1.00 19.16 80 GLY A CA 1
ATOM 610 C C . GLY A 1 80 ? 56.608 45.672 7.328 1.00 20.70 80 GLY A C 1
ATOM 611 O O . GLY A 1 80 ? 56.387 45.684 8.535 1.00 22.60 80 GLY A O 1
ATOM 612 N N . LEU A 1 81 ? 55.636 45.600 6.423 1.00 18.81 81 LEU A N 1
ATOM 613 C CA . LEU A 1 81 ? 54.245 45.408 6.818 1.00 18.59 81 LEU A CA 1
ATOM 614 C C . LEU A 1 81 ? 53.966 43.946 7.182 1.00 18.16 81 LEU A C 1
ATOM 615 O O . LEU A 1 81 ? 54.455 43.031 6.520 1.00 20.41 81 LEU A O 1
ATOM 620 N N . ARG A 1 82 ? 53.159 43.732 8.218 1.00 18.04 82 ARG A N 1
ATOM 621 C CA . ARG A 1 82 ? 52.906 42.385 8.727 1.00 18.65 82 ARG A CA 1
ATOM 622 C C . ARG A 1 82 ? 51.480 41.892 8.460 1.00 18.44 82 ARG A C 1
ATOM 623 O O . ARG A 1 82 ? 50.541 42.689 8.356 1.00 16.64 82 ARG A O 1
ATOM 631 N N . ASN A 1 83 ? 51.319 40.572 8.409 1.00 14.49 83 ASN A N 1
ATOM 632 C CA . ASN A 1 83 ? 50.030 39.960 8.114 1.00 14.45 83 ASN A CA 1
ATOM 633 C C . ASN A 1 83 ? 49.145 39.820 9.352 1.00 13.57 83 ASN A C 1
ATOM 634 O O . ASN A 1 83 ? 48.779 38.715 9.748 1.00 15.48 83 ASN A O 1
ATOM 639 N N . THR A 1 84 ? 48.776 40.951 9.944 1.00 14.89 84 THR A N 1
ATOM 640 C CA . THR A 1 84 ? 47.922 40.957 11.127 1.00 14.82 84 THR A CA 1
ATOM 641 C C . THR A 1 84 ? 46.455 40.991 10.709 1.00 15.87 84 THR A C 1
ATOM 642 O O . THR A 1 84 ? 46.146 41.305 9.562 1.00 17.44 84 THR A O 1
ATOM 646 N N . ARG A 1 85 ? 45.553 40.713 11.646 1.00 13.87 85 ARG A N 1
ATOM 647 C CA . ARG A 1 85 ? 44.127 40.753 11.350 1.00 14.35 85 ARG A CA 1
ATOM 648 C C . ARG A 1 85 ? 43.731 42.101 10.747 1.00 17.06 85 ARG A C 1
ATOM 649 O O . ARG A 1 85 ? 44.078 43.159 11.285 1.00 15.50 85 ARG A O 1
ATOM 657 N N . GLY A 1 86 ? 42.996 42.056 9.637 1.00 14.09 86 GLY A N 1
ATOM 658 C CA . GLY A 1 86 ? 42.497 43.276 9.033 1.00 13.62 86 GLY A CA 1
ATOM 659 C C . GLY A 1 86 ? 43.356 43.815 7.903 1.00 16.78 86 GLY A C 1
ATOM 660 O O . GLY A 1 86 ? 43.039 44.861 7.330 1.00 20.94 86 GLY A O 1
ATOM 661 N N . THR A 1 87 ? 44.450 43.129 7.585 1.00 12.95 87 THR A N 1
ATOM 662 C CA . THR A 1 87 ? 45.292 43.538 6.465 1.00 12.47 87 THR A CA 1
ATOM 663 C C . THR A 1 87 ? 44.968 42.759 5.196 1.00 13.00 87 THR A C 1
ATOM 664 O O . THR A 1 87 ? 44.457 41.633 5.252 1.00 14.81 87 THR A O 1
ATOM 668 N N . ILE A 1 88 ? 45.258 43.374 4.053 1.00 11.78 88 ILE A N 1
ATOM 669 C CA . ILE A 1 88 ? 45.114 42.708 2.761 1.00 12.69 88 ILE A CA 1
ATOM 670 C C . ILE A 1 88 ? 46.489 42.476 2.117 1.00 12.17 88 ILE A C 1
ATOM 671 O O . ILE A 1 88 ? 47.367 43.347 2.171 1.00 10.84 88 ILE A O 1
ATOM 676 N N . ALA A 1 89 ? 46.678 41.280 1.559 1.00 11.26 89 ALA A N 1
ATOM 677 C CA . ALA A 1 89 ? 47.958 40.868 0.987 1.00 11.43 89 ALA A CA 1
ATOM 678 C C . ALA A 1 89 ? 47.767 40.099 -0.320 1.00 12.92 89 ALA A C 1
ATOM 679 O O . ALA A 1 89 ? 46.660 39.654 -0.643 1.00 11.70 89 ALA A O 1
ATOM 681 N N . MET A 1 90 ? 48.855 39.931 -1.068 1.00 12.71 90 MET A N 1
ATOM 682 C CA . MET A 1 90 ? 48.782 39.268 -2.366 1.00 11.96 90 MET A CA 1
ATOM 683 C C . MET A 1 90 ? 49.028 37.771 -2.256 1.00 12.34 90 MET A C 1
ATOM 684 O O . MET A 1 90 ? 50.017 37.329 -1.657 1.00 13.50 90 MET A O 1
ATOM 689 N N . ALA A 1 91 ? 48.104 36.991 -2.806 1.00 12.15 91 ALA A N 1
ATOM 690 C CA . ALA A 1 91 ? 48.312 35.555 -2.934 1.00 13.36 91 ALA A CA 1
ATOM 691 C C . ALA A 1 91 ? 49.297 35.298 -4.076 1.00 16.39 91 ALA A C 1
ATOM 692 O O . ALA A 1 91 ? 49.487 36.140 -4.956 1.00 16.06 91 ALA A O 1
ATOM 694 N N . ARG A 1 92 ? 49.965 34.154 -4.039 1.00 15.93 92 ARG A N 1
ATOM 695 C CA . ARG A 1 92 ? 50.930 33.839 -5.078 1.00 17.64 92 ARG A CA 1
ATOM 696 C C . ARG A 1 92 ? 51.178 32.349 -5.065 1.00 19.09 92 ARG A C 1
ATOM 697 O O . ARG A 1 92 ? 50.648 31.637 -4.217 1.00 20.34 92 ARG A O 1
ATOM 705 N N . THR A 1 93 ? 52.005 31.888 -5.996 1.00 22.77 93 THR A N 1
ATOM 706 C CA . THR A 1 93 ? 52.433 30.500 -6.011 1.00 24.66 93 THR A CA 1
ATOM 707 C C . THR A 1 93 ? 53.839 30.342 -5.427 1.00 26.10 93 THR A C 1
ATOM 708 O O . THR A 1 93 ? 54.290 31.166 -4.625 1.00 24.14 93 THR A O 1
ATOM 712 N N . ALA A 1 94 ? 54.511 29.261 -5.799 1.00 26.39 94 ALA A N 1
ATOM 713 C CA . ALA A 1 94 ? 55.772 28.902 -5.166 1.00 28.84 94 ALA A CA 1
ATOM 714 C C . ALA A 1 94 ? 56.837 29.986 -5.310 1.00 28.82 94 ALA A C 1
ATOM 715 O O . ALA A 1 94 ? 57.547 30.285 -4.351 1.00 28.97 94 ALA A O 1
ATOM 717 N N . ASP A 1 95 ? 56.982 30.547 -6.507 1.00 28.25 95 ASP A N 1
ATOM 718 C CA . ASP A 1 95 ? 57.981 31.586 -6.710 1.00 27.73 95 ASP A CA 1
ATOM 719 C C . ASP A 1 95 ? 57.498 32.888 -6.095 1.00 25.04 95 ASP A C 1
ATOM 720 O O . ASP A 1 95 ? 56.316 33.220 -6.178 1.00 22.79 95 ASP A O 1
ATOM 725 N N . LYS A 1 96 ? 58.422 33.633 -5.499 1.00 23.10 96 LYS A N 1
ATOM 726 C CA . LYS A 1 96 ? 58.052 34.818 -4.737 1.00 24.12 96 LYS A CA 1
ATOM 727 C C . LYS A 1 96 ? 57.488 35.920 -5.623 1.00 20.80 96 LYS A C 1
ATOM 728 O O . LYS A 1 96 ? 56.687 36.734 -5.167 1.00 20.89 96 LYS A O 1
ATOM 734 N N . ASP A 1 97 ? 57.894 35.932 -6.889 1.00 19.39 97 ASP A N 1
ATOM 735 C CA . ASP A 1 97 ? 57.461 36.975 -7.817 1.00 19.64 97 ASP A CA 1
ATOM 736 C C . ASP A 1 97 ? 56.363 36.498 -8.770 1.00 18.43 97 ASP A C 1
ATOM 737 O O . ASP A 1 97 ? 56.342 36.872 -9.947 1.00 18.57 97 ASP A O 1
ATOM 742 N N . SER A 1 98 ? 55.393 35.767 -8.228 1.00 15.48 98 SER A N 1
ATOM 743 C CA . SER A 1 98 ? 54.362 35.139 -9.043 1.00 16.44 98 SER A CA 1
ATOM 744 C C . SER A 1 98 ? 52.961 35.738 -8.874 1.00 16.24 98 SER A C 1
ATOM 745 O O . SER A 1 98 ? 52.015 35.268 -9.506 1.00 18.30 98 SER A O 1
ATOM 748 N N . ALA A 1 99 ? 52.817 36.751 -8.023 1.00 13.69 99 ALA A N 1
ATOM 749 C CA . ALA A 1 99 ? 51.491 37.313 -7.749 1.00 13.31 99 ALA A CA 1
ATOM 750 C C . ALA A 1 99 ? 50.918 38.001 -8.979 1.00 13.29 99 ALA A C 1
ATOM 751 O O . ALA A 1 99 ? 51.640 38.679 -9.714 1.00 12.85 99 ALA A O 1
ATOM 753 N N . THR A 1 100 ? 49.628 37.783 -9.223 1.00 13.11 100 THR A N 1
ATOM 754 C CA . THR A 1 100 ? 48.916 38.500 -10.271 1.00 10.98 100 THR A CA 1
ATOM 755 C C . THR A 1 100 ? 47.714 39.272 -9.709 1.00 13.64 100 THR A C 1
ATOM 756 O O . THR A 1 100 ? 47.877 40.397 -9.226 1.00 13.59 100 THR A O 1
ATOM 760 N N . SER A 1 101 ? 46.525 38.670 -9.718 1.00 12.47 101 SER A N 1
ATOM 761 C CA . SER A 1 101 ? 45.314 39.404 -9.327 1.00 12.14 101 SER A CA 1
ATOM 762 C C . SER A 1 101 ? 44.717 39.001 -7.974 1.00 12.44 101 SER A C 1
ATOM 763 O O . SER A 1 101 ? 43.887 39.725 -7.417 1.00 12.88 101 SER A O 1
ATOM 766 N N . GLN A 1 102 ? 45.090 37.824 -7.476 1.00 11.53 102 GLN A N 1
ATOM 767 C CA . GLN A 1 102 ? 44.442 37.269 -6.294 1.00 11.07 102 GLN A CA 1
ATOM 768 C C . GLN A 1 102 ? 45.015 37.812 -4.994 1.00 9.66 102 GLN A C 1
ATOM 769 O O . GLN A 1 102 ? 46.224 37.956 -4.842 1.00 11.40 102 GLN A O 1
ATOM 775 N N . PHE A 1 103 ? 44.123 38.120 -4.062 1.00 10.60 103 PHE A N 1
ATOM 776 C CA . PHE A 1 103 ? 44.489 38.766 -2.807 1.00 10.37 103 PHE A CA 1
ATOM 777 C C . PHE A 1 103 ? 43.778 38.026 -1.683 1.00 9.80 103 PHE A C 1
ATOM 778 O O . PHE A 1 103 ? 42.845 37.266 -1.931 1.00 9.14 103 PHE A O 1
ATOM 786 N N . PHE A 1 104 ? 44.211 38.250 -0.450 1.00 9.92 104 PHE A N 1
ATOM 787 C CA . PHE A 1 104 ? 43.493 37.708 0.691 1.00 10.08 104 PHE A CA 1
ATOM 788 C C . PHE A 1 104 ? 43.459 38.678 1.858 1.00 11.10 104 PHE A C 1
ATOM 789 O O . PHE A 1 104 ? 44.266 39.607 1.934 1.00 11.55 104 PHE A O 1
ATOM 797 N N . ILE A 1 105 ? 42.391 38.576 2.640 1.00 10.64 105 ILE A N 1
ATOM 798 C CA . ILE A 1 105 ? 42.212 39.393 3.827 1.00 10.76 105 ILE A CA 1
ATOM 799 C C . ILE A 1 105 ? 42.429 38.497 5.050 1.00 12.28 105 ILE A C 1
ATOM 800 O O . ILE A 1 105 ? 41.835 37.417 5.153 1.00 9.95 105 ILE A O 1
ATOM 805 N N . ASN A 1 106 ? 43.401 38.877 5.875 1.00 12.40 106 ASN A N 1
ATOM 806 C CA . ASN A 1 106 ? 43.700 38.171 7.122 1.00 13.16 106 ASN A CA 1
ATOM 807 C C . ASN A 1 106 ? 42.609 38.437 8.164 1.00 13.04 106 ASN A C 1
ATOM 808 O O . ASN A 1 106 ? 42.364 39.586 8.537 1.00 14.17 106 ASN A O 1
ATOM 813 N N . VAL A 1 107 ? 41.966 37.378 8.646 1.00 14.68 107 VAL A N 1
ATOM 814 C CA . VAL A 1 107 ? 40.940 37.535 9.671 1.00 16.18 107 VAL A CA 1
ATOM 815 C C . VAL A 1 107 ? 41.482 37.157 11.045 1.00 18.37 107 VAL A C 1
ATOM 816 O O . VAL A 1 107 ? 40.770 37.223 12.056 1.00 17.23 107 VAL A O 1
ATOM 820 N N . ALA A 1 108 ? 42.765 36.805 11.069 1.00 16.38 108 ALA A N 1
ATOM 821 C CA . ALA A 1 108 ? 43.498 36.584 12.305 1.00 17.41 108 ALA A CA 1
ATOM 822 C C . ALA A 1 108 ? 44.924 37.075 12.087 1.00 17.51 108 ALA A C 1
ATOM 823 O O . ALA A 1 108 ? 45.305 37.408 10.965 1.00 15.90 108 ALA A O 1
ATOM 825 N N . ASP A 1 109 ? 45.700 37.152 13.162 1.00 17.90 109 ASP A N 1
ATOM 826 C CA . ASP A 1 109 ? 47.116 37.484 13.055 1.00 17.75 109 ASP A CA 1
ATOM 827 C C . ASP A 1 109 ? 47.891 36.275 12.544 1.00 18.74 109 ASP A C 1
ATOM 828 O O . ASP A 1 109 ? 48.023 35.274 13.248 1.00 20.60 109 ASP A O 1
ATOM 833 N N . ASN A 1 110 ? 48.425 36.378 11.331 1.00 18.26 110 ASN A N 1
ATOM 834 C CA . ASN A 1 110 ? 49.040 35.234 10.666 1.00 18.10 110 ASN A CA 1
ATOM 835 C C . ASN A 1 110 ? 50.522 35.460 10.412 1.00 18.47 110 ASN A C 1
ATOM 836 O O . ASN A 1 110 ? 50.963 35.543 9.269 1.00 17.03 110 ASN A O 1
ATOM 841 N N . ALA A 1 111 ? 51.302 35.424 11.487 1.00 20.10 111 ALA A N 1
ATOM 842 C CA . ALA A 1 111 ? 52.703 35.819 11.427 1.00 21.49 111 ALA A CA 1
ATOM 843 C C . ALA A 1 111 ? 53.554 34.833 10.641 1.00 19.90 111 ALA A C 1
ATOM 844 O O . ALA A 1 111 ? 54.667 35.162 10.233 1.00 19.07 111 ALA A O 1
ATOM 846 N N . PHE A 1 112 ? 53.036 33.623 10.443 1.00 19.71 112 PHE A N 1
ATOM 847 C CA . PHE A 1 112 ? 53.742 32.617 9.657 1.00 21.64 112 PHE A CA 1
ATOM 848 C C . PHE A 1 112 ? 53.714 32.957 8.169 1.00 21.88 112 PHE A C 1
ATOM 849 O O . PHE A 1 112 ? 54.413 32.331 7.369 1.00 24.69 112 PHE A O 1
ATOM 857 N N . LEU A 1 113 ? 52.937 33.978 7.811 1.00 18.98 113 LEU A N 1
ATOM 858 C CA . LEU A 1 113 ? 52.895 34.469 6.435 1.00 18.18 113 LEU A CA 1
ATOM 859 C C . LEU A 1 113 ? 53.886 35.614 6.192 1.00 17.86 113 LEU A C 1
ATOM 860 O O . LEU A 1 113 ? 54.142 35.990 5.044 1.00 17.32 113 LEU A O 1
ATOM 865 N N . ASP A 1 114 ? 54.465 36.145 7.266 1.00 17.49 114 ASP A N 1
ATOM 866 C CA . ASP A 1 114 ? 55.346 37.308 7.167 1.00 17.84 114 ASP A CA 1
ATOM 867 C C . ASP A 1 114 ? 56.730 36.986 6.608 1.00 18.65 114 ASP A C 1
ATOM 868 O O . ASP A 1 114 ? 57.303 35.933 6.893 1.00 18.42 114 ASP A O 1
ATOM 873 N N . HIS A 1 115 ? 57.290 37.944 5.875 1.00 18.27 115 HIS A N 1
ATOM 874 C CA . HIS A 1 115 ? 58.674 37.886 5.421 1.00 17.88 115 HIS A CA 1
ATOM 875 C C . HIS A 1 115 ? 59.596 37.541 6.591 1.00 19.07 115 HIS A C 1
ATOM 876 O O . HIS A 1 115 ? 59.486 38.128 7.669 1.00 17.34 115 HIS A O 1
ATOM 883 N N . GLY A 1 116 ? 60.526 36.617 6.369 1.00 19.07 116 GLY A N 1
ATOM 884 C CA . GLY A 1 116 ? 61.390 36.184 7.455 1.00 21.35 116 GLY A CA 1
ATOM 885 C C . GLY A 1 116 ? 62.631 35.441 7.009 1.00 22.29 116 GLY A C 1
ATOM 886 O O . GLY A 1 116 ? 62.983 35.456 5.832 1.00 21.78 116 GLY A O 1
ATOM 887 N N . GLN A 1 117 ? 63.311 34.798 7.954 1.00 23.53 117 GLN A N 1
ATOM 888 C CA . GLN A 1 117 ? 64.531 34.073 7.638 1.00 21.38 117 GLN A CA 1
ATOM 889 C C . GLN A 1 117 ? 64.238 32.734 6.967 1.00 22.28 117 GLN A C 1
ATOM 890 O O . GLN A 1 117 ? 65.084 32.197 6.255 1.00 26.40 117 GLN A O 1
ATOM 896 N N . ARG A 1 118 ? 63.008 32.250 7.095 1.00 20.35 118 ARG A N 1
ATOM 897 C CA . ARG A 1 118 ? 62.656 30.958 6.515 1.00 24.28 118 ARG A CA 1
ATOM 898 C C . ARG A 1 118 ? 61.918 31.028 5.181 1.00 24.28 118 ARG A C 1
ATOM 899 O O . ARG A 1 118 ? 61.957 30.081 4.400 1.00 25.35 118 ARG A O 1
ATOM 907 N N . ASP A 1 119 ? 61.197 32.115 4.939 1.00 24.15 119 ASP A N 1
ATOM 908 C CA . ASP A 1 119 ? 60.528 32.286 3.654 1.00 24.38 119 ASP A CA 1
ATOM 909 C C . ASP A 1 119 ? 60.308 33.760 3.340 1.00 22.21 119 ASP A C 1
ATOM 910 O O . ASP A 1 119 ? 60.221 34.584 4.248 1.00 21.88 119 ASP A O 1
ATOM 915 N N . PHE A 1 120 ? 60.227 34.090 2.054 1.00 19.44 120 PHE A N 1
ATOM 916 C CA . PHE A 1 120 ? 60.072 35.481 1.659 1.00 18.09 120 PHE A CA 1
ATOM 917 C C . PHE A 1 120 ? 58.721 36.032 2.098 1.00 17.44 120 PHE A C 1
ATOM 918 O O . PHE A 1 120 ? 58.580 37.224 2.354 1.00 17.57 120 PHE A O 1
ATOM 926 N N . GLY A 1 121 ? 57.730 35.156 2.196 1.00 16.48 121 GLY A N 1
ATOM 927 C CA . GLY A 1 121 ? 56.449 35.568 2.737 1.00 16.82 121 GLY A CA 1
ATOM 928 C C . GLY A 1 121 ? 55.523 36.209 1.720 1.00 14.49 121 GLY A C 1
ATOM 929 O O . GLY A 1 121 ? 55.765 36.147 0.511 1.00 14.50 121 GLY A O 1
ATOM 930 N N . TYR A 1 122 ? 54.448 36.810 2.221 1.00 13.92 122 TYR A N 1
ATOM 931 C CA . TYR A 1 122 ? 53.385 37.344 1.376 1.00 15.11 122 TYR A CA 1
ATOM 932 C C . TYR A 1 122 ? 53.267 38.845 1.583 1.00 15.50 122 TYR A C 1
ATOM 933 O O . TYR A 1 122 ? 53.324 39.329 2.715 1.00 15.45 122 TYR A O 1
ATOM 942 N N . ALA A 1 123 ? 53.135 39.575 0.479 1.00 13.82 123 ALA A N 1
ATOM 943 C CA . ALA A 1 123 ? 53.215 41.030 0.488 1.00 14.00 123 ALA A CA 1
ATOM 944 C C . ALA A 1 123 ? 51.926 41.698 0.977 1.00 13.03 123 ALA A C 1
ATOM 945 O O . ALA A 1 123 ? 50.887 41.612 0.323 1.00 14.25 123 ALA A O 1
ATOM 947 N N . VAL A 1 124 ? 52.011 42.398 2.103 1.00 10.87 124 VAL A N 1
ATOM 948 C CA . VAL A 1 124 ? 50.890 43.189 2.599 1.00 13.94 124 VAL A CA 1
ATOM 949 C C . VAL A 1 124 ? 50.906 44.559 1.920 1.00 14.37 124 VAL A C 1
ATOM 950 O O . VAL A 1 124 ? 51.971 45.147 1.733 1.00 15.98 124 VAL A O 1
ATOM 954 N N . PHE A 1 125 ? 49.738 45.058 1.527 1.00 13.30 125 PHE A N 1
ATOM 955 C CA . PHE A 1 125 ? 49.696 46.317 0.791 1.00 14.43 125 PHE A CA 1
ATOM 956 C C . PHE A 1 125 ? 48.536 47.232 1.164 1.00 13.64 125 PHE A C 1
ATOM 957 O O . PHE A 1 125 ? 48.327 48.263 0.524 1.00 14.44 125 PHE A O 1
ATOM 965 N N . GLY A 1 126 ? 47.854 46.909 2.257 1.00 13.67 126 GLY A N 1
ATOM 966 C CA . GLY A 1 126 ? 46.743 47.730 2.700 1.00 14.05 126 GLY A CA 1
ATOM 967 C C . GLY A 1 126 ? 46.056 47.173 3.929 1.00 15.86 126 GLY A C 1
ATOM 968 O O . GLY A 1 126 ? 46.501 46.175 4.499 1.00 14.04 126 GLY A O 1
ATOM 969 N N . LYS A 1 127 ? 44.971 47.820 4.348 1.00 17.03 127 LYS A N 1
ATOM 970 C CA . LYS A 1 127 ? 44.207 47.356 5.501 1.00 17.39 127 LYS A CA 1
ATOM 971 C C . LYS A 1 127 ? 42.723 47.615 5.293 1.00 17.81 127 LYS A C 1
ATOM 972 O O . LYS A 1 127 ? 42.342 48.529 4.557 1.00 16.21 127 LYS A O 1
ATOM 978 N N . VAL A 1 128 ? 41.893 46.804 5.942 1.00 15.66 128 VAL A N 1
ATOM 979 C CA . VAL A 1 128 ? 40.449 47.022 5.957 1.00 15.25 128 VAL A CA 1
ATOM 980 C C . VAL A 1 128 ? 40.110 48.148 6.933 1.00 17.47 128 VAL A C 1
ATOM 981 O O . VAL A 1 128 ? 40.470 48.095 8.112 1.00 15.06 128 VAL A O 1
ATOM 985 N N . VAL A 1 129 ? 39.459 49.184 6.417 1.00 16.07 129 VAL A N 1
ATOM 986 C CA . VAL A 1 129 ? 39.119 50.361 7.203 1.00 20.20 129 VAL A CA 1
ATOM 987 C C . VAL A 1 129 ? 37.657 50.315 7.646 1.00 19.79 129 VAL A C 1
ATOM 988 O O . VAL A 1 129 ? 37.288 50.881 8.679 1.00 21.25 129 VAL A O 1
ATOM 992 N N . LYS A 1 130 ? 36.843 49.577 6.901 1.00 18.30 130 LYS A N 1
ATOM 993 C CA . LYS A 1 130 ? 35.454 49.353 7.283 1.00 21.37 130 LYS A CA 1
ATOM 994 C C . LYS A 1 130 ? 34.971 48.002 6.765 1.00 19.20 130 LYS A C 1
ATOM 995 O O . LYS A 1 130 ? 35.317 47.601 5.657 1.00 17.96 130 LYS A O 1
ATOM 1001 N N . GLY A 1 131 ? 34.228 47.278 7.596 1.00 19.00 131 GLY A N 1
ATOM 1002 C CA . GLY A 1 131 ? 33.637 46.023 7.164 1.00 17.58 131 GLY A CA 1
ATOM 1003 C C . GLY A 1 131 ? 34.355 44.753 7.591 1.00 18.00 131 GLY A C 1
ATOM 1004 O O . GLY A 1 131 ? 34.210 43.720 6.936 1.00 19.58 131 GLY A O 1
ATOM 1005 N N . MET A 1 132 ? 35.107 44.791 8.688 1.00 17.12 132 MET A N 1
ATOM 1006 C CA . MET A 1 132 ? 35.750 43.569 9.164 1.00 19.38 132 MET A CA 1
ATOM 1007 C C . MET A 1 132 ? 34.711 42.545 9.594 1.00 19.31 132 MET A C 1
ATOM 1008 O O . MET A 1 132 ? 34.951 41.340 9.525 1.00 19.56 132 MET A O 1
ATOM 1013 N N . ASP A 1 133 ? 33.560 43.030 10.048 1.00 19.64 133 ASP A N 1
ATOM 1014 C CA . ASP A 1 133 ? 32.460 42.150 10.416 1.00 20.54 133 ASP A CA 1
ATOM 1015 C C . ASP A 1 133 ? 32.004 41.351 9.196 1.00 20.43 133 ASP A C 1
ATOM 1016 O O . ASP A 1 133 ? 31.652 40.175 9.309 1.00 18.88 133 ASP A O 1
ATOM 1021 N N . VAL A 1 134 ? 32.011 41.997 8.033 1.00 17.27 134 VAL A N 1
ATOM 1022 C CA . VAL A 1 134 ? 31.654 41.335 6.779 1.00 17.31 134 VAL A CA 1
ATOM 1023 C C . VAL A 1 134 ? 32.694 40.274 6.422 1.00 16.25 134 VAL A C 1
ATOM 1024 O O . VAL A 1 134 ? 32.343 39.149 6.054 1.00 15.50 134 VAL A O 1
ATOM 1028 N N . ALA A 1 135 ? 33.969 40.621 6.593 1.00 16.04 135 ALA A N 1
ATOM 1029 C CA . ALA A 1 135 ? 35.062 39.699 6.303 1.00 15.65 135 ALA A CA 1
ATOM 1030 C C . ALA A 1 135 ? 34.945 38.477 7.198 1.00 15.22 135 ALA A C 1
ATOM 1031 O O . ALA A 1 135 ? 35.114 37.339 6.746 1.00 14.17 135 ALA A O 1
ATOM 1033 N N . ASP A 1 136 ? 34.580 38.713 8.453 1.00 15.38 136 ASP A N 1
ATOM 1034 C CA . ASP A 1 136 ? 34.349 37.627 9.397 1.00 16.13 136 ASP A CA 1
ATOM 1035 C C . ASP A 1 136 ? 33.211 36.732 8.929 1.00 15.49 136 ASP A C 1
ATOM 1036 O O . ASP A 1 136 ? 33.331 35.504 8.918 1.00 17.14 136 ASP A O 1
ATOM 1041 N N . LYS A 1 137 ? 32.112 37.363 8.532 1.00 16.83 137 LYS A N 1
ATOM 1042 C CA . LYS A 1 137 ? 30.929 36.652 8.067 1.00 18.18 137 LYS A CA 1
ATOM 1043 C C . LYS A 1 137 ? 31.279 35.761 6.882 1.00 15.80 137 LYS A C 1
ATOM 1044 O O . LYS A 1 137 ? 30.925 34.582 6.852 1.00 16.53 137 LYS A O 1
ATOM 1050 N N . ILE A 1 138 ? 31.996 36.321 5.918 1.00 13.64 138 ILE A N 1
ATOM 1051 C CA . ILE A 1 138 ? 32.347 35.580 4.713 1.00 13.29 138 ILE A CA 1
ATOM 1052 C C . ILE A 1 138 ? 33.194 34.345 5.045 1.00 13.02 138 ILE A C 1
ATOM 1053 O O . ILE A 1 138 ? 32.977 33.277 4.475 1.00 11.23 138 ILE A O 1
ATOM 1058 N N . SER A 1 139 ? 34.083 34.464 6.032 1.00 13.72 139 SER A N 1
ATOM 1059 C CA . SER A 1 139 ? 34.984 33.362 6.385 1.00 15.52 139 SER A CA 1
ATOM 1060 C C . SER A 1 139 ? 34.236 32.159 6.963 1.00 15.83 139 SER A C 1
ATOM 1061 O O . SER A 1 139 ? 34.777 31.052 7.022 1.00 15.66 139 SER A O 1
ATOM 1064 N N . GLN A 1 140 ? 32.987 32.378 7.366 1.00 14.75 140 GLN A N 1
ATOM 1065 C CA . GLN A 1 140 ? 32.241 31.382 8.126 1.00 16.92 140 GLN A CA 1
ATOM 1066 C C . GLN A 1 140 ? 31.139 30.693 7.327 1.00 15.22 140 GLN A C 1
ATOM 1067 O O . GLN A 1 140 ? 30.419 29.851 7.863 1.00 18.99 140 GLN A O 1
ATOM 1073 N N . VAL A 1 141 ? 31.003 31.038 6.051 1.00 15.00 141 VAL A N 1
ATOM 1074 C CA . VAL A 1 141 ? 29.964 30.431 5.223 1.00 15.84 141 VAL A CA 1
ATOM 1075 C C . VAL A 1 141 ? 30.291 28.970 4.940 1.00 16.93 141 VAL A C 1
ATOM 1076 O O . VAL A 1 141 ? 31.458 28.591 4.886 1.00 19.34 141 VAL A O 1
ATOM 1080 N N . PRO A 1 142 ? 29.260 28.118 4.797 1.00 17.42 142 PRO A N 1
ATOM 1081 C CA . PRO A 1 142 ? 29.457 26.720 4.397 1.00 16.81 142 PRO A CA 1
ATOM 1082 C C . PRO A 1 142 ? 30.239 26.606 3.092 1.00 16.26 142 PRO A C 1
ATOM 1083 O O . PRO A 1 142 ? 29.985 27.343 2.143 1.00 17.07 142 PRO A O 1
ATOM 1087 N N . THR A 1 143 ? 31.149 25.644 3.032 1.00 15.98 143 THR A N 1
ATOM 1088 C CA . THR A 1 143 ? 31.978 25.455 1.848 1.00 16.99 143 THR A CA 1
ATOM 1089 C C . THR A 1 143 ? 31.939 24.004 1.408 1.00 18.52 143 THR A C 1
ATOM 1090 O O . THR A 1 143 ? 31.427 23.142 2.119 1.00 18.37 143 THR A O 1
ATOM 1094 N N . HIS A 1 144 ? 32.520 23.735 0.246 1.00 18.84 144 HIS A N 1
ATOM 1095 C CA . HIS A 1 144 ? 32.690 22.368 -0.227 1.00 20.83 144 HIS A CA 1
ATOM 1096 C C . HIS A 1 144 ? 33.804 22.348 -1.260 1.00 19.50 144 HIS A C 1
ATOM 1097 O O . HIS A 1 144 ? 34.399 23.381 -1.537 1.00 19.37 144 HIS A O 1
ATOM 1104 N N . ASP A 1 145 ? 34.126 21.166 -1.777 1.00 20.53 145 ASP A N 1
ATOM 1105 C CA . ASP A 1 145 ? 35.185 21.030 -2.773 1.00 21.49 145 ASP A CA 1
ATOM 1106 C C . ASP A 1 145 ? 34.644 21.206 -4.188 1.00 19.88 145 ASP A C 1
ATOM 1107 O O . ASP A 1 145 ? 33.549 20.744 -4.505 1.00 18.76 145 ASP A O 1
ATOM 1112 N N . VAL A 1 146 ? 35.387 21.934 -5.015 1.00 18.73 146 VAL A N 1
ATOM 1113 C CA . VAL A 1 146 ? 35.078 22.033 -6.441 1.00 19.25 146 VAL A CA 1
ATOM 1114 C C . VAL A 1 146 ? 36.364 21.849 -7.243 1.00 21.06 146 VAL A C 1
ATOM 1115 O O . VAL A 1 146 ? 37.352 22.558 -7.023 1.00 19.63 146 VAL A O 1
ATOM 1119 N N . GLY A 1 147 ? 36.362 20.879 -8.152 1.00 19.69 147 GLY A N 1
ATOM 1120 C CA . GLY A 1 147 ? 37.577 20.570 -8.881 1.00 20.76 147 GLY A CA 1
ATOM 1121 C C . GLY A 1 147 ? 38.731 20.335 -7.924 1.00 22.14 147 GLY A C 1
ATOM 1122 O O . GLY A 1 147 ? 38.545 19.680 -6.896 1.00 20.93 147 GLY A O 1
ATOM 1123 N N . PRO A 1 148 ? 39.886 20.990 -8.151 1.00 23.62 148 PRO A N 1
ATOM 1124 C CA . PRO A 1 148 ? 41.073 20.846 -7.302 1.00 23.22 148 PRO A CA 1
ATOM 1125 C C . PRO A 1 148 ? 41.085 21.789 -6.101 1.00 26.12 148 PRO A C 1
ATOM 1126 O O . PRO A 1 148 ? 42.081 21.871 -5.381 1.00 29.96 148 PRO A O 1
ATOM 1130 N N . TYR A 1 149 ? 39.993 22.520 -5.901 1.00 24.52 149 TYR A N 1
ATOM 1131 C CA . TYR A 1 149 ? 39.934 23.524 -4.843 1.00 22.97 149 TYR A CA 1
ATOM 1132 C C . TYR A 1 149 ? 39.109 23.046 -3.658 1.00 22.83 149 TYR A C 1
ATOM 1133 O O . TYR A 1 149 ? 38.113 22.345 -3.812 1.00 21.29 149 TYR A O 1
ATOM 1142 N N . GLN A 1 150 ? 39.584 23.355 -2.462 1.00 23.76 150 GLN A N 1
ATOM 1143 C CA . GLN A 1 150 ? 38.785 23.131 -1.274 1.00 24.85 150 GLN A CA 1
ATOM 1144 C C . GLN A 1 150 ? 38.423 24.467 -0.632 1.00 23.44 150 GLN A C 1
ATOM 1145 O O . GLN A 1 150 ? 38.977 25.518 -0.988 1.00 23.48 150 GLN A O 1
ATOM 1151 N N . ASN A 1 151 ? 37.418 24.427 0.234 1.00 18.48 151 ASN A N 1
ATOM 1152 C CA . ASN A 1 151 ? 36.991 25.598 0.983 1.00 17.16 151 ASN A CA 1
ATOM 1153 C C . ASN A 1 151 ? 36.349 26.630 0.066 1.00 15.21 151 ASN A C 1
ATOM 1154 O O . ASN A 1 151 ? 36.477 27.832 0.281 1.00 14.81 151 ASN A O 1
ATOM 1159 N N . VAL A 1 152 ? 35.611 26.142 -0.927 1.00 15.96 152 VAL A N 1
ATOM 1160 C CA . VAL A 1 152 ? 34.855 27.003 -1.833 1.00 15.19 152 VAL A CA 1
ATOM 1161 C C . VAL A 1 152 ? 33.429 27.184 -1.303 1.00 14.48 152 VAL A C 1
ATOM 1162 O O . VAL A 1 152 ? 32.725 26.206 -1.068 1.00 16.15 152 VAL A O 1
ATOM 1166 N N . PRO A 1 153 ? 32.999 28.438 -1.075 1.00 14.91 153 PRO A N 1
ATOM 1167 C CA . PRO A 1 153 ? 31.623 28.685 -0.627 1.00 14.45 153 PRO A CA 1
ATOM 1168 C C . PRO A 1 153 ? 30.583 27.942 -1.462 1.00 15.49 153 PRO A C 1
ATOM 1169 O O . PRO A 1 153 ? 30.617 27.975 -2.690 1.00 15.99 153 PRO A O 1
ATOM 1173 N N . SER A 1 154 ? 29.684 27.241 -0.783 1.00 17.26 154 SER A N 1
ATOM 1174 C CA . SER A 1 154 ? 28.611 26.512 -1.447 1.00 20.08 154 SER A CA 1
ATOM 1175 C C . SER A 1 154 ? 27.679 27.468 -2.183 1.00 20.55 154 SER A C 1
ATOM 1176 O O . SER A 1 154 ? 27.179 27.154 -3.262 1.00 23.54 154 SER A O 1
ATOM 1179 N N . LYS A 1 155 ? 27.395 28.605 -1.560 1.00 20.65 155 LYS A N 1
ATOM 1180 C CA . LYS A 1 155 ? 26.738 29.713 -2.240 1.00 19.44 155 LYS A CA 1
ATOM 1181 C C . LYS A 1 155 ? 27.784 30.788 -2.491 1.00 18.18 155 LYS A C 1
ATOM 1182 O O . LYS A 1 155 ? 28.314 31.374 -1.553 1.00 17.44 155 LYS A O 1
ATOM 1188 N N . PRO A 1 156 ? 28.152 31.004 -3.761 1.00 19.96 156 PRO A N 1
ATOM 1189 C CA . PRO A 1 156 ? 29.239 31.933 -4.092 1.00 17.78 156 PRO A CA 1
ATOM 1190 C C . PRO A 1 156 ? 29.086 33.309 -3.444 1.00 17.40 156 PRO A C 1
ATOM 1191 O O . PRO A 1 156 ? 27.983 33.862 -3.374 1.00 15.20 156 PRO A O 1
ATOM 1195 N N . VAL A 1 157 ? 30.190 33.813 -2.897 1.00 15.12 157 VAL A N 1
ATOM 1196 C CA . VAL A 1 157 ? 30.258 35.180 -2.397 1.00 12.28 157 VAL A CA 1
ATOM 1197 C C . VAL A 1 157 ? 30.890 36.026 -3.491 1.00 13.18 157 VAL A C 1
ATOM 1198 O O . VAL A 1 157 ? 32.080 35.895 -3.778 1.00 11.37 157 VAL A O 1
ATOM 1202 N N . VAL A 1 158 ? 30.061 36.817 -4.164 1.00 14.00 158 VAL A N 1
ATOM 1203 C CA . VAL A 1 158 ? 30.473 37.545 -5.362 1.00 13.28 158 VAL A CA 1
ATOM 1204 C C . VAL A 1 158 ? 30.863 38.985 -5.043 1.00 13.17 158 VAL A C 1
ATOM 1205 O O . VAL A 1 158 ? 30.250 39.640 -4.196 1.00 13.07 158 VAL A O 1
ATOM 1209 N N . ILE A 1 159 ? 31.938 39.442 -5.673 1.00 14.48 159 ILE A N 1
ATOM 1210 C CA . ILE A 1 159 ? 32.268 40.858 -5.694 1.00 14.93 159 ILE A CA 1
ATOM 1211 C C . ILE A 1 159 ? 31.482 41.483 -6.844 1.00 14.94 159 ILE A C 1
ATOM 1212 O O . ILE A 1 159 ? 31.819 41.292 -8.014 1.00 14.33 159 ILE A O 1
ATOM 1217 N N . LEU A 1 160 ? 30.372 42.132 -6.507 1.00 13.84 160 LEU A N 1
ATOM 1218 C CA . LEU A 1 160 ? 29.481 42.691 -7.516 1.00 15.07 160 LEU A CA 1
ATOM 1219 C C . LEU A 1 160 ? 30.056 43.961 -8.139 1.00 14.68 160 LEU A C 1
ATOM 1220 O O . LEU A 1 160 ? 29.858 44.224 -9.325 1.00 14.43 160 LEU A O 1
ATOM 1225 N N . SER A 1 161 ? 30.771 44.749 -7.340 1.00 13.43 161 SER A N 1
ATOM 1226 C CA . SER A 1 161 ? 31.561 45.846 -7.887 1.00 13.07 161 SER A CA 1
ATOM 1227 C C . SER A 1 161 ? 32.757 46.197 -6.997 1.00 12.35 161 SER A C 1
ATOM 1228 O O . SER A 1 161 ? 32.763 45.916 -5.798 1.00 13.32 161 SER A O 1
ATOM 1231 N N . ALA A 1 162 ? 33.803 46.722 -7.622 1.00 11.59 162 ALA A N 1
ATOM 1232 C CA . ALA A 1 162 ? 34.944 47.266 -6.905 1.00 12.95 162 ALA A CA 1
ATOM 1233 C C . ALA A 1 162 ? 35.244 48.626 -7.520 1.00 14.19 162 ALA A C 1
ATOM 1234 O O . ALA A 1 162 ? 35.308 48.754 -8.744 1.00 13.41 162 ALA A O 1
ATOM 1236 N N . THR A 1 163 ? 35.363 49.653 -6.682 1.00 15.46 163 THR A N 1
ATOM 1237 C CA . THR A 1 163 ? 35.567 51.008 -7.189 1.00 18.51 163 THR A CA 1
ATOM 1238 C C . THR A 1 163 ? 36.514 51.816 -6.309 1.00 16.66 163 THR A C 1
ATOM 1239 O O . THR A 1 163 ? 36.471 51.716 -5.083 1.00 16.69 163 THR A O 1
ATOM 1243 N N . VAL A 1 164 ? 37.389 52.594 -6.937 1.00 16.67 164 VAL A N 1
ATOM 1244 C CA . VAL A 1 164 ? 38.223 53.533 -6.194 1.00 19.35 164 VAL A CA 1
ATOM 1245 C C . VAL A 1 164 ? 37.364 54.721 -5.760 1.00 20.94 164 VAL A C 1
ATOM 1246 O O . VAL A 1 164 ? 36.637 55.304 -6.568 1.00 21.79 164 VAL A O 1
ATOM 1250 N N . LEU A 1 165 ? 37.386 55.026 -4.470 1.00 20.37 165 LEU A N 1
ATOM 1251 C CA . LEU A 1 165 ? 36.572 56.112 -3.945 1.00 24.43 165 LEU A CA 1
ATOM 1252 C C . LEU A 1 165 ? 37.228 57.466 -4.212 1.00 27.20 165 LEU A C 1
ATOM 1253 O O . LEU A 1 165 ? 38.445 57.563 -4.346 1.00 26.50 165 LEU A O 1
ATOM 1258 N N . PRO A 1 166 ? 36.424 58.535 -4.290 1.00 30.07 166 PRO A N 1
ATOM 1259 C CA . PRO A 1 166 ? 37.027 59.865 -4.413 1.00 32.85 166 PRO A CA 1
ATOM 1260 C C . PRO A 1 166 ? 37.667 60.320 -3.099 1.00 34.36 166 PRO A C 1
ATOM 1261 O O . PRO A 1 166 ? 38.765 60.907 -3.163 1.00 36.85 166 PRO A O 1
ATOM 1266 N N . ALA B 1 1 ? 7.043 19.168 1.430 1.00 49.47 1 ALA B N 1
ATOM 1267 C CA . ALA B 1 1 ? 6.198 18.219 2.216 1.00 53.04 1 ALA B CA 1
ATOM 1268 C C . ALA B 1 1 ? 6.170 16.842 1.569 1.00 54.23 1 ALA B C 1
ATOM 1269 O O . ALA B 1 1 ? 7.201 16.333 1.128 1.00 56.32 1 ALA B O 1
ATOM 1271 N N . LYS B 1 2 ? 4.981 16.255 1.487 1.00 54.24 2 LYS B N 1
ATOM 1272 C CA . LYS B 1 2 ? 4.836 14.913 0.937 1.00 55.35 2 LYS B CA 1
ATOM 1273 C C . LYS B 1 2 ? 5.660 13.956 1.787 1.00 54.65 2 LYS B C 1
ATOM 1274 O O . LYS B 1 2 ? 6.058 12.877 1.336 1.00 56.56 2 LYS B O 1
ATOM 1276 N N . GLY B 1 3 ? 5.862 14.342 3.041 1.00 51.27 3 GLY B N 1
ATOM 1277 C CA . GLY B 1 3 ? 6.824 13.658 3.876 1.00 46.28 3 GLY B CA 1
ATOM 1278 C C . GLY B 1 3 ? 6.282 12.437 4.575 1.00 41.18 3 GLY B C 1
ATOM 1279 O O . GLY B 1 3 ? 7.053 11.520 4.851 1.00 44.73 3 GLY B O 1
ATOM 1280 N N . ASP B 1 4 ? 5.007 12.473 4.968 1.00 37.30 4 ASP B N 1
ATOM 1281 C CA . ASP B 1 4 ? 4.345 11.319 5.580 1.00 32.62 4 ASP B CA 1
ATOM 1282 C C . ASP B 1 4 ? 3.084 11.674 6.380 1.00 27.87 4 ASP B C 1
ATOM 1283 O O . ASP B 1 4 ? 1.972 11.369 5.951 1.00 26.57 4 ASP B O 1
ATOM 1288 N N . PRO B 1 5 ? 3.238 12.245 7.590 1.00 23.32 5 PRO B N 1
ATOM 1289 C CA . PRO B 1 5 ? 2.042 12.459 8.414 1.00 20.84 5 PRO B CA 1
ATOM 1290 C C . PRO B 1 5 ? 1.080 13.476 7.808 1.00 18.00 5 PRO B C 1
ATOM 1291 O O . PRO B 1 5 ? 1.499 14.416 7.138 1.00 15.69 5 PRO B O 1
ATOM 1295 N N . HIS B 1 6 ? -0.213 13.249 8.013 1.00 16.46 6 HIS B N 1
ATOM 1296 C CA . HIS B 1 6 ? -1.242 14.206 7.626 1.00 15.99 6 HIS B CA 1
ATOM 1297 C C . HIS B 1 6 ? -1.918 14.751 8.879 1.00 16.28 6 HIS B C 1
ATOM 1298 O O . HIS B 1 6 ? -2.192 14.010 9.825 1.00 14.79 6 HIS B O 1
ATOM 1305 N N . VAL B 1 7 ? -2.145 16.060 8.896 1.00 15.55 7 VAL B N 1
ATOM 1306 C CA . VAL B 1 7 ? -2.773 16.709 10.038 1.00 14.20 7 VAL B CA 1
ATOM 1307 C C . VAL B 1 7 ? -3.961 17.525 9.559 1.00 15.26 7 VAL B C 1
ATOM 1308 O O . VAL B 1 7 ? -3.881 18.219 8.540 1.00 16.14 7 VAL B O 1
ATOM 1312 N N . LEU B 1 8 ? -5.073 17.398 10.272 1.00 13.02 8 LEU B N 1
ATOM 1313 C CA . LEU B 1 8 ? -6.265 18.165 9.967 1.00 13.49 8 LEU B CA 1
ATOM 1314 C C . LEU B 1 8 ? -6.407 19.300 10.968 1.00 14.28 8 LEU B C 1
ATOM 1315 O O . LEU B 1 8 ? -6.501 19.058 12.172 1.00 13.53 8 LEU B O 1
ATOM 1320 N N . LEU B 1 9 ? -6.410 20.533 10.466 1.00 12.25 9 LEU B N 1
ATOM 1321 C CA . LEU B 1 9 ? -6.767 21.694 11.273 1.00 11.26 9 LEU B CA 1
ATOM 1322 C C . LEU B 1 9 ? -8.210 22.083 10.986 1.00 12.15 9 LEU B C 1
ATOM 1323 O O . LEU B 1 9 ? -8.543 22.465 9.864 1.00 12.60 9 LEU B O 1
ATOM 1328 N N . THR B 1 10 ? -9.069 21.952 11.991 1.00 10.37 10 THR B N 1
ATOM 1329 C CA . THR B 1 10 ? -10.455 22.394 11.878 1.00 11.35 10 THR B CA 1
ATOM 1330 C C . THR B 1 10 ? -10.574 23.777 12.500 1.00 10.61 10 THR B C 1
ATOM 1331 O O . THR B 1 10 ? -10.417 23.927 13.712 1.00 10.58 10 THR B O 1
ATOM 1335 N N . THR B 1 11 ? -10.741 24.794 11.660 1.00 12.34 11 THR B N 1
ATOM 1336 C CA . THR B 1 11 ? -10.814 26.173 12.140 1.00 12.03 11 THR B CA 1
ATOM 1337 C C . THR B 1 11 ? -12.234 26.713 12.017 1.00 14.46 11 THR B C 1
ATOM 1338 O O . THR B 1 11 ? -13.067 26.142 11.307 1.00 13.77 11 THR B O 1
ATOM 1342 N N . SER B 1 12 ? -12.497 27.828 12.693 1.00 13.40 12 SER B N 1
ATOM 1343 C CA . SER B 1 12 ? -13.793 28.492 12.606 1.00 14.33 12 SER B CA 1
ATOM 1344 C C . SER B 1 12 ? -14.095 29.000 11.187 1.00 13.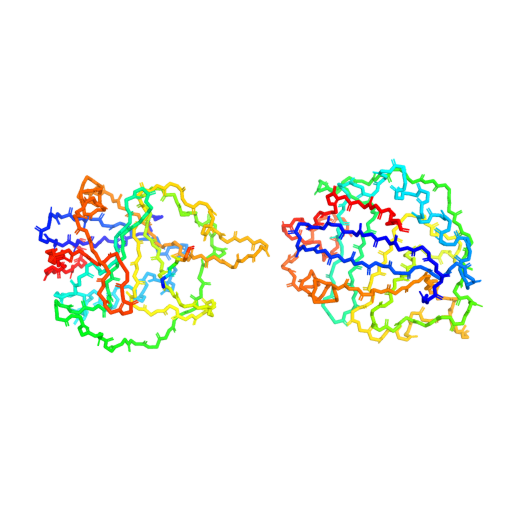50 12 SER B C 1
ATOM 1345 O O . SER B 1 12 ? -15.211 29.431 10.898 1.00 15.10 12 SER B O 1
ATOM 1348 N N . ALA B 1 13 ? -13.098 28.951 10.306 1.00 13.59 13 ALA B N 1
ATOM 1349 C CA . ALA B 1 13 ? -13.272 29.382 8.918 1.00 14.68 13 ALA B CA 1
ATOM 1350 C C . ALA B 1 13 ? -13.313 28.210 7.936 1.00 15.30 13 ALA B C 1
ATOM 1351 O O . ALA B 1 13 ? -13.541 28.407 6.741 1.00 18.15 13 ALA B O 1
ATOM 1353 N N . GLY B 1 14 ? -13.121 26.995 8.440 1.00 12.95 14 GLY B N 1
ATOM 1354 C CA . GLY B 1 14 ? -13.061 25.838 7.567 1.00 12.04 14 GLY B CA 1
ATOM 1355 C C . GLY B 1 14 ? -11.875 24.928 7.845 1.00 13.52 14 GLY B C 1
ATOM 1356 O O . GLY B 1 14 ? -11.093 25.161 8.767 1.00 13.58 14 GLY B O 1
ATOM 1357 N N . ASN B 1 15 ? -11.736 23.882 7.041 1.00 14.28 15 ASN B N 1
ATOM 1358 C CA . ASN B 1 15 ? -10.777 22.821 7.328 1.00 14.58 15 ASN B CA 1
ATOM 1359 C C . ASN B 1 15 ? -9.547 22.930 6.440 1.00 13.55 15 ASN B C 1
ATOM 1360 O O . ASN B 1 15 ? -9.650 23.173 5.237 1.00 14.07 15 ASN B O 1
ATOM 1365 N N . ILE B 1 16 ? -8.386 22.732 7.050 1.00 13.20 16 ILE B N 1
ATOM 1366 C CA . ILE B 1 16 ? -7.113 22.758 6.339 1.00 11.81 16 ILE B CA 1
ATOM 1367 C C . ILE B 1 16 ? -6.376 21.452 6.625 1.00 11.24 16 ILE B C 1
ATOM 1368 O O . ILE B 1 16 ? -6.188 21.081 7.787 1.00 11.87 16 ILE B O 1
ATOM 1373 N N . GLU B 1 17 ? -6.014 20.725 5.573 1.00 12.11 17 GLU B N 1
ATOM 1374 C CA . GLU B 1 17 ? -5.248 19.494 5.746 1.00 12.20 17 GLU B CA 1
ATOM 1375 C C . GLU B 1 17 ? -3.798 19.683 5.301 1.00 12.48 17 GLU B C 1
ATOM 1376 O O . GLU B 1 17 ? -3.540 20.161 4.199 1.00 13.22 17 GLU B O 1
ATOM 1382 N N . LEU B 1 18 ? -2.865 19.268 6.153 1.00 13.13 18 LEU B N 1
ATOM 1383 C CA . LEU B 1 18 ? -1.434 19.427 5.897 1.00 13.91 18 LEU B CA 1
ATOM 1384 C C . LEU B 1 18 ? -0.789 18.084 5.617 1.00 13.15 18 LEU B C 1
ATOM 1385 O O . LEU B 1 18 ? -1.104 17.092 6.265 1.00 15.22 18 LEU B O 1
ATOM 1390 N N . GLU B 1 19 ? 0.191 18.081 4.724 1.00 14.03 19 GLU B N 1
ATOM 1391 C CA . GLU B 1 19 ? 1.102 16.954 4.606 1.00 15.88 19 GLU B CA 1
ATOM 1392 C C . GLU B 1 19 ? 2.494 17.397 5.049 1.00 15.67 19 GLU B C 1
ATOM 1393 O O . GLU B 1 19 ? 3.041 18.363 4.512 1.00 15.28 19 GLU B O 1
ATOM 1399 N N . LEU B 1 20 ? 3.034 16.731 6.068 1.00 14.88 20 LEU B N 1
ATOM 1400 C CA . LEU B 1 20 ? 4.322 17.112 6.636 1.00 14.01 20 LEU B CA 1
ATOM 1401 C C . LEU B 1 20 ? 5.466 16.281 6.053 1.00 16.24 20 LEU B C 1
ATOM 1402 O O . LEU B 1 20 ? 5.356 15.058 5.915 1.00 15.19 20 LEU B O 1
ATOM 1407 N N . ASP B 1 21 ? 6.579 16.954 5.770 1.00 16.47 21 ASP B N 1
ATOM 1408 C CA . ASP B 1 21 ? 7.741 16.345 5.126 1.00 16.65 21 ASP B CA 1
ATOM 1409 C C . ASP B 1 21 ? 8.737 15.819 6.162 1.00 17.28 21 ASP B C 1
ATOM 1410 O O . ASP B 1 21 ? 9.667 16.523 6.571 1.00 16.57 21 ASP B O 1
ATOM 1415 N N . LYS B 1 22 ? 8.529 14.579 6.587 1.00 17.19 22 LYS B N 1
ATOM 1416 C CA . LYS B 1 22 ? 9.322 13.986 7.654 1.00 20.84 22 LYS B CA 1
ATOM 1417 C C . LYS B 1 22 ? 10.756 13.731 7.191 1.00 20.70 22 LYS B C 1
ATOM 1418 O O . LYS B 1 22 ? 11.688 13.715 7.992 1.00 21.67 22 LYS B O 1
ATOM 1424 N N . GLN B 1 23 ? 10.933 13.594 5.884 1.00 22.79 23 GLN B N 1
ATOM 1425 C CA . GLN B 1 23 ? 12.249 13.322 5.318 1.00 24.05 23 GLN B CA 1
ATOM 1426 C C . GLN B 1 23 ? 13.158 14.548 5.328 1.00 22.71 23 GLN B C 1
ATOM 1427 O O . GLN B 1 23 ? 14.332 14.443 5.674 1.00 24.45 23 GLN B O 1
ATOM 1429 N N . LYS B 1 24 ? 12.617 15.703 4.948 1.00 20.00 24 LYS B N 1
ATOM 1430 C CA . LYS B 1 24 ? 13.403 16.932 4.854 1.00 19.66 24 LYS B CA 1
ATOM 1431 C C . LYS B 1 24 ? 13.467 17.695 6.174 1.00 19.18 24 LYS B C 1
ATOM 1432 O O . LYS B 1 24 ? 14.367 18.506 6.384 1.00 16.79 24 LYS B O 1
ATOM 1438 N N . ALA B 1 25 ? 12.463 17.508 7.022 1.00 16.37 25 ALA B N 1
ATOM 1439 C CA . ALA B 1 25 ? 12.360 18.313 8.230 1.00 15.42 25 ALA B CA 1
ATOM 1440 C C . ALA B 1 25 ? 11.974 17.469 9.432 1.00 15.86 25 ALA B C 1
ATOM 1441 O O . ALA B 1 25 ? 10.977 17.745 10.103 1.00 16.14 25 ALA B O 1
ATOM 1443 N N . PRO B 1 26 ? 12.817 16.488 9.781 1.00 16.57 26 PRO B N 1
ATOM 1444 C CA . PRO B 1 26 ? 12.481 15.505 10.815 1.00 16.52 26 PRO B CA 1
ATOM 1445 C C . PRO B 1 26 ? 12.241 16.131 12.192 1.00 15.70 26 PRO B C 1
ATOM 1446 O O . PRO B 1 26 ? 11.336 15.718 12.925 1.00 15.89 26 PRO B O 1
ATOM 1450 N N . VAL B 1 27 ? 13.030 17.148 12.525 1.00 15.64 27 VAL B N 1
ATOM 1451 C CA . VAL B 1 27 ? 12.935 17.791 13.833 1.00 16.37 27 VAL B CA 1
ATOM 1452 C C . VAL B 1 27 ? 11.673 18.649 13.945 1.00 16.39 27 VAL B C 1
ATOM 1453 O O . VAL B 1 27 ? 10.973 18.622 14.960 1.00 14.00 27 VAL B O 1
ATOM 1457 N N . SER B 1 28 ? 11.388 19.402 12.888 1.00 15.37 28 SER B N 1
ATOM 1458 C CA . SER B 1 28 ? 10.208 20.257 12.842 1.00 14.58 28 SER B CA 1
ATOM 1459 C C . SER B 1 28 ? 8.909 19.453 12.822 1.00 14.37 28 SER B C 1
ATOM 1460 O O . SER B 1 28 ? 7.934 19.820 13.475 1.00 13.79 28 SER B O 1
ATOM 1463 N N . VAL B 1 29 ? 8.886 18.378 12.042 1.00 13.34 29 VAL B N 1
ATOM 1464 C CA . VAL B 1 29 ? 7.709 17.521 11.964 1.00 13.68 29 VAL B CA 1
ATOM 1465 C C . VAL B 1 29 ? 7.407 16.868 13.315 1.00 13.56 29 VAL B C 1
ATOM 1466 O O . VAL B 1 29 ? 6.276 16.909 13.792 1.00 14.05 29 VAL B O 1
ATOM 1470 N N . GLN B 1 30 ? 8.426 16.309 13.959 1.00 14.40 30 GLN B N 1
ATOM 1471 C CA . GLN B 1 30 ? 8.225 15.671 15.257 1.00 15.50 30 GLN B CA 1
ATOM 1472 C C . GLN B 1 30 ? 7.735 16.679 16.304 1.00 15.56 30 GLN B C 1
ATOM 1473 O O . GLN B 1 30 ? 6.820 16.390 17.078 1.00 15.97 30 GLN B O 1
ATOM 1479 N N . ASN B 1 31 ? 8.325 17.869 16.295 1.00 13.40 31 ASN B N 1
ATOM 1480 C CA . ASN B 1 31 ? 7.922 18.946 17.196 1.00 13.18 31 ASN B CA 1
ATOM 1481 C C . ASN B 1 31 ? 6.448 19.324 17.004 1.00 12.94 31 ASN B C 1
ATOM 1482 O O . ASN B 1 31 ? 5.691 19.433 17.972 1.00 12.66 31 ASN B O 1
ATOM 1487 N N . PHE B 1 32 ? 6.064 19.539 15.750 1.00 12.23 32 PHE B N 1
ATOM 1488 C CA . PHE B 1 32 ? 4.697 19.912 15.398 1.00 12.86 32 PHE B CA 1
ATOM 1489 C C . PHE B 1 32 ? 3.710 18.821 15.809 1.00 13.64 32 PHE B C 1
ATOM 1490 O O . PHE B 1 32 ? 2.690 19.094 16.443 1.00 12.60 32 PHE B O 1
ATOM 1498 N N . VAL B 1 33 ? 4.030 17.580 15.458 1.00 15.15 33 VAL B N 1
ATOM 1499 C CA . VAL B 1 33 ? 3.150 16.454 15.737 1.00 15.72 33 VAL B CA 1
ATOM 1500 C C . VAL B 1 33 ? 2.945 16.235 17.239 1.00 16.62 33 VAL B C 1
ATOM 1501 O O . VAL B 1 33 ? 1.836 15.903 17.684 1.00 15.30 33 VAL B O 1
ATOM 1505 N N . ASP B 1 34 ? 3.980 16.508 18.027 1.00 15.19 34 ASP B N 1
ATOM 1506 C CA . ASP B 1 34 ? 3.858 16.383 19.471 1.00 18.06 34 ASP B CA 1
ATOM 1507 C C . ASP B 1 34 ? 2.877 17.399 20.063 1.00 15.90 34 ASP B C 1
ATOM 1508 O O . ASP B 1 34 ? 2.097 17.075 20.969 1.00 14.95 34 ASP B O 1
ATOM 1513 N N . TYR B 1 35 ? 2.911 18.622 19.543 1.00 14.60 35 TYR B N 1
ATOM 1514 C CA . TYR B 1 35 ? 1.963 19.652 19.959 1.00 14.32 35 TYR B CA 1
ATOM 1515 C C . TYR B 1 35 ? 0.538 19.258 19.571 1.00 14.02 35 TYR B C 1
ATOM 1516 O O . TYR B 1 35 ? -0.399 19.432 20.352 1.00 14.06 35 TYR B O 1
ATOM 1525 N N . VAL B 1 36 ? 0.378 18.766 18.348 1.00 12.36 36 VAL B N 1
ATOM 1526 C CA . VAL B 1 36 ? -0.924 18.313 17.868 1.00 14.28 36 VAL B CA 1
ATOM 1527 C C . VAL B 1 36 ? -1.460 17.206 18.770 1.00 17.77 36 VAL B C 1
ATOM 1528 O O . VAL B 1 36 ? -2.607 17.265 19.227 1.00 18.08 36 VAL B O 1
ATOM 1532 N N . ASN B 1 37 ? -0.608 16.230 19.073 1.00 18.56 37 ASN B N 1
ATOM 1533 C CA . ASN B 1 37 ? -1.048 15.052 19.808 1.00 19.70 37 ASN B CA 1
ATOM 1534 C C . ASN B 1 37 ? -1.408 15.362 21.249 1.00 20.95 37 ASN B C 1
ATOM 1535 O O . ASN B 1 37 ? -2.268 14.709 21.832 1.00 22.73 37 ASN B O 1
ATOM 1540 N N . SER B 1 38 ? -0.778 16.380 21.817 1.00 19.66 38 SER B N 1
ATOM 1541 C CA . SER B 1 38 ? -1.026 16.713 23.210 1.00 19.56 38 SER B CA 1
ATOM 1542 C C . SER B 1 38 ? -2.221 17.645 23.386 1.00 18.56 38 SER B C 1
ATOM 1543 O O . SER B 1 38 ? -2.591 17.966 24.512 1.00 19.49 38 SER B O 1
ATOM 1546 N N . GLY B 1 39 ? -2.816 18.084 22.277 1.00 16.46 39 GLY B N 1
ATOM 1547 C CA . GLY B 1 39 ? -3.938 19.007 22.342 1.00 15.27 39 GLY B CA 1
ATOM 1548 C C . GLY B 1 39 ? -3.564 20.476 22.511 1.00 15.64 39 GLY B C 1
ATOM 1549 O O . GLY B 1 39 ? -4.437 21.322 22.724 1.00 15.54 39 GLY B O 1
ATOM 1550 N N . PHE B 1 40 ? -2.279 20.790 22.379 1.00 13.74 40 PHE B N 1
ATOM 1551 C CA . PHE B 1 40 ? -1.779 22.148 22.585 1.00 11.76 40 PHE B CA 1
ATOM 1552 C C . PHE B 1 40 ? -2.446 23.167 21.653 1.00 13.94 40 PHE B C 1
ATOM 1553 O O . PHE B 1 40 ? -2.715 24.302 22.054 1.00 13.38 40 PHE B O 1
ATOM 1561 N N . TYR B 1 41 ? -2.669 22.785 20.398 1.00 12.10 41 TYR B N 1
ATOM 1562 C CA . TYR B 1 41 ? -3.158 23.740 19.403 1.00 11.86 41 TYR B CA 1
ATOM 1563 C C . TYR B 1 41 ? -4.661 23.982 19.473 1.00 11.56 41 TYR B C 1
ATOM 1564 O O . TYR B 1 41 ? -5.157 24.958 18.914 1.00 11.76 41 TYR B O 1
ATOM 1573 N N . ASN B 1 42 ? -5.390 23.096 20.148 1.00 12.47 42 ASN B N 1
ATOM 1574 C CA . ASN B 1 42 ? -6.832 23.277 20.306 1.00 12.90 42 ASN B CA 1
ATOM 1575 C C . ASN B 1 42 ? -7.130 24.582 21.034 1.00 13.12 42 ASN B C 1
ATOM 1576 O O . ASN B 1 42 ? -6.523 24.880 22.065 1.00 13.47 42 ASN B O 1
ATOM 1581 N N . ASN B 1 43 ? -8.013 25.381 20.445 1.00 12.98 43 ASN B N 1
ATOM 1582 C CA . ASN B 1 43 ? -8.398 26.680 20.982 1.00 14.31 43 ASN B CA 1
ATOM 1583 C C . ASN B 1 43 ? -7.281 27.726 21.027 1.00 14.44 43 ASN B C 1
ATOM 1584 O O . ASN B 1 43 ? -7.343 28.684 21.795 1.00 15.53 43 ASN B O 1
ATOM 1589 N N . THR B 1 44 ? -6.293 27.580 20.151 1.00 14.16 44 THR B N 1
ATOM 1590 C CA . THR B 1 44 ? -5.393 28.682 19.841 1.00 11.04 44 THR B CA 1
ATOM 1591 C C . THR B 1 44 ? -5.908 29.343 18.569 1.00 11.70 44 THR B C 1
ATOM 1592 O O . THR B 1 44 ? -6.787 28.803 17.900 1.00 11.98 44 THR B O 1
ATOM 1596 N N . THR B 1 45 ? -5.388 30.523 18.252 1.00 11.83 45 THR B N 1
ATOM 1597 C CA . THR B 1 45 ? -5.926 31.312 17.149 1.00 11.30 45 THR B CA 1
ATOM 1598 C C . THR B 1 45 ? -4.857 31.555 16.099 1.00 11.20 45 THR B C 1
ATOM 1599 O O . THR B 1 45 ? -3.676 31.315 16.335 1.00 11.04 45 THR B O 1
ATOM 1603 N N . PHE B 1 46 ? -5.278 32.021 14.932 1.00 9.27 46 PHE B N 1
ATOM 1604 C CA . PHE B 1 46 ? -4.364 32.720 14.042 1.00 9.94 46 PHE B CA 1
ATOM 1605 C C . PHE B 1 46 ? -4.355 34.186 14.469 1.00 10.04 46 PHE B C 1
ATOM 1606 O O . PHE B 1 46 ? -5.287 34.937 14.171 1.00 13.50 46 PHE B O 1
ATOM 1614 N N . HIS B 1 47 ? -3.315 34.585 15.188 1.00 9.07 47 HIS B N 1
ATOM 1615 C CA . HIS B 1 47 ? -3.292 35.889 15.840 1.00 10.92 47 HIS B CA 1
ATOM 1616 C C . HIS B 1 47 ? -2.661 36.977 14.978 1.00 11.59 47 HIS B C 1
ATOM 1617 O O . HIS B 1 47 ? -2.667 38.149 15.348 1.00 11.61 47 HIS B O 1
ATOM 1624 N N . ARG B 1 48 ? -2.053 36.582 13.866 1.00 10.81 48 ARG B N 1
ATOM 1625 C CA . ARG B 1 48 ? -1.455 37.556 12.963 1.00 12.75 48 ARG B CA 1
ATOM 1626 C C . ARG B 1 48 ? -1.688 37.148 11.518 1.00 12.82 48 ARG B C 1
ATOM 1627 O O . ARG B 1 48 ? -1.265 36.076 11.093 1.00 13.25 48 ARG B O 1
ATOM 1635 N N . VAL B 1 49 ? -2.425 37.973 10.785 1.00 11.06 49 VAL B N 1
ATOM 1636 C CA . VAL B 1 49 ? -2.728 37.655 9.400 1.00 12.51 49 VAL B CA 1
ATOM 1637 C C . VAL B 1 49 ? -2.498 38.877 8.519 1.00 12.99 49 VAL B C 1
ATOM 1638 O O . VAL B 1 49 ? -2.897 39.989 8.867 1.00 13.60 49 VAL B O 1
ATOM 1642 N N . ILE B 1 50 ? -1.796 38.671 7.410 1.00 11.11 50 ILE B N 1
ATOM 1643 C CA . ILE B 1 50 ? -1.470 39.750 6.490 1.00 12.72 50 ILE B CA 1
ATOM 1644 C C . ILE B 1 50 ? -1.773 39.306 5.058 1.00 14.35 50 ILE B C 1
ATOM 1645 O O . ILE B 1 50 ? -1.246 38.298 4.589 1.00 13.63 50 ILE B O 1
ATOM 1650 N N . PRO B 1 51 ? -2.693 40.012 4.373 1.00 14.03 51 PRO B N 1
ATOM 1651 C CA . PRO B 1 51 ? -3.124 39.617 3.026 1.00 13.52 51 PRO B CA 1
ATOM 1652 C C . PRO B 1 51 ? -1.946 39.610 2.059 1.00 13.85 51 PRO B C 1
ATOM 1653 O O . PRO B 1 51 ? -1.057 40.456 2.150 1.00 14.67 51 PRO B O 1
ATOM 1657 N N . GLY B 1 52 ? -1.927 38.631 1.160 1.00 13.98 52 GLY B N 1
ATOM 1658 C CA . GLY B 1 52 ? -0.846 38.524 0.201 1.00 13.58 52 GLY B CA 1
ATOM 1659 C C . GLY B 1 52 ? 0.467 38.032 0.785 1.00 14.63 52 GLY B C 1
ATOM 1660 O O . GLY B 1 52 ? 1.465 37.958 0.075 1.00 15.86 52 GLY B O 1
ATOM 1661 N N . PHE B 1 53 ? 0.468 37.651 2.058 1.00 12.35 53 PHE B N 1
ATOM 1662 C CA . PHE B 1 53 ? 1.715 37.334 2.745 1.00 12.68 53 PHE B CA 1
ATOM 1663 C C . PHE B 1 53 ? 1.624 35.982 3.470 1.00 12.86 53 PHE B C 1
ATOM 1664 O O . PHE B 1 53 ? 2.055 34.953 2.942 1.00 12.29 53 PHE B O 1
ATOM 1672 N N . MET B 1 54 ? 1.046 35.980 4.667 1.00 12.86 54 MET B N 1
ATOM 1673 C CA . MET B 1 54 ? 0.903 34.744 5.427 1.00 12.45 54 MET B CA 1
ATOM 1674 C C . MET B 1 54 ? -0.116 34.864 6.566 1.00 10.77 54 MET B C 1
ATOM 1675 O O . MET B 1 54 ? -0.641 35.943 6.846 1.00 9.36 54 MET B O 1
ATOM 1680 N N . ILE B 1 55 ? -0.470 33.723 7.142 1.00 10.94 55 ILE B N 1
ATOM 1681 C CA . ILE B 1 55 ? -1.281 33.701 8.348 1.00 9.41 55 ILE B CA 1
ATOM 1682 C C . ILE B 1 55 ? -0.539 32.898 9.413 1.00 10.25 55 ILE B C 1
ATOM 1683 O O . ILE B 1 55 ? -0.024 31.814 9.138 1.00 9.98 55 ILE B O 1
ATOM 1688 N N . GLN B 1 56 ? -0.445 33.465 10.610 1.00 7.91 56 GLN B N 1
ATOM 1689 C CA . GLN B 1 56 ? 0.386 32.913 11.672 1.00 8.71 56 GLN B CA 1
ATOM 1690 C C . GLN B 1 56 ? -0.467 32.537 12.881 1.00 11.06 56 GLN B C 1
ATOM 1691 O O . GLN B 1 56 ? -1.369 33.291 13.268 1.00 10.48 56 GLN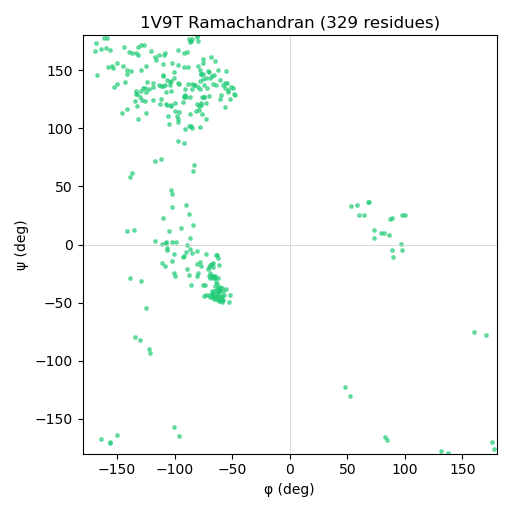 B O 1
ATOM 1697 N N . GLY B 1 57 ? -0.155 31.392 13.491 1.00 9.22 57 GLY B N 1
ATOM 1698 C CA . GLY B 1 57 ? -0.932 30.910 14.623 1.00 10.81 57 GLY B CA 1
ATOM 1699 C C . GLY B 1 57 ? -0.159 29.972 15.538 1.00 13.27 57 GLY B C 1
ATOM 1700 O O . GLY B 1 57 ? 1.071 29.880 15.451 1.00 12.67 57 GLY B O 1
ATOM 1701 N N . GLY B 1 58 ? -0.872 29.355 16.482 1.00 12.46 58 GLY B N 1
ATOM 1702 C CA . GLY B 1 58 ? -0.285 28.313 17.310 1.00 11.12 58 GLY B CA 1
ATOM 1703 C C . GLY B 1 58 ? 0.421 28.833 18.546 1.00 12.83 58 GLY B C 1
ATOM 1704 O O . GLY B 1 58 ? 1.258 28.137 19.121 1.00 13.22 58 GLY B O 1
ATOM 1705 N N . GLY B 1 59 ? 0.060 30.039 18.982 1.00 12.21 59 GLY B N 1
ATOM 1706 C CA . GLY B 1 59 ? 0.706 30.631 20.137 1.00 13.07 59 GLY B CA 1
ATOM 1707 C C . GLY B 1 59 ? -0.219 31.159 21.224 1.00 15.05 59 GLY B C 1
ATOM 1708 O O . GLY B 1 59 ? 0.146 31.171 22.402 1.00 18.69 59 GLY B O 1
ATOM 1709 N N . PHE B 1 60 ? -1.399 31.632 20.841 1.00 13.65 60 PHE B N 1
ATOM 1710 C CA . PHE B 1 60 ? -2.236 32.401 21.760 1.00 14.26 60 PHE B CA 1
ATOM 1711 C C . PHE B 1 60 ? -3.656 31.861 21.826 1.00 14.21 60 PHE B C 1
ATOM 1712 O O . PHE B 1 60 ? -4.187 31.371 20.831 1.00 13.24 60 PHE B O 1
ATOM 1720 N N . THR B 1 61 ? -4.295 32.026 22.981 1.00 14.69 61 THR B N 1
ATOM 1721 C CA . THR B 1 61 ? -5.718 31.725 23.121 1.00 15.68 61 THR B CA 1
ATOM 1722 C C . THR B 1 61 ? -6.576 32.871 22.589 1.00 15.96 61 THR B C 1
ATOM 1723 O O . THR B 1 61 ? -6.057 33.902 22.171 1.00 14.44 61 THR B O 1
ATOM 1727 N N . GLU B 1 62 ? -7.894 32.705 22.664 1.00 20.60 62 GLU B N 1
ATOM 1728 C CA . GLU B 1 62 ? -8.830 33.722 22.188 1.00 23.18 62 GLU B CA 1
ATOM 1729 C C . GLU B 1 62 ? -8.778 34.988 23.030 1.00 25.92 62 GLU B C 1
ATOM 1730 O O . GLU B 1 62 ? -9.238 36.043 22.594 1.00 27.73 62 GLU B O 1
ATOM 1736 N N . GLN B 1 63 ? -8.245 34.880 24.244 1.00 24.46 63 GLN B N 1
ATOM 1737 C CA . GLN B 1 63 ? -8.093 36.046 25.105 1.00 24.27 63 GLN B CA 1
ATOM 1738 C C . GLN B 1 63 ? -6.702 36.659 24.977 1.00 25.24 63 GLN B C 1
ATOM 1739 O O . GLN B 1 63 ? -6.328 37.537 25.758 1.00 25.46 63 GLN B O 1
ATOM 1741 N N . MET B 1 64 ? -5.973 36.249 23.942 1.00 24.62 64 MET B N 1
ATOM 1742 C CA . MET B 1 64 ? -4.584 36.671 23.742 1.00 26.46 64 MET B CA 1
ATOM 1743 C C . MET B 1 64 ? -3.688 36.289 24.919 1.00 25.07 64 MET B C 1
ATOM 1744 O O . MET B 1 64 ? -2.755 37.014 25.267 1.00 26.66 64 MET B O 1
ATOM 1749 N N . GLN B 1 65 ? -3.984 35.151 25.532 1.00 23.77 65 GLN B N 1
ATOM 1750 C CA . GLN B 1 65 ? -3.085 34.553 26.505 1.00 24.10 65 GLN B CA 1
ATOM 1751 C C . GLN B 1 65 ? -2.078 33.672 25.777 1.00 25.38 65 GLN B C 1
ATOM 1752 O O . GLN B 1 65 ? -2.452 32.824 24.965 1.00 23.76 65 GLN B O 1
ATOM 1754 N N . GLN B 1 66 ? -0.799 33.912 26.038 1.00 26.33 66 GLN B N 1
ATOM 1755 C CA . GLN B 1 66 ? 0.272 33.131 25.434 1.00 29.10 66 GLN B CA 1
ATOM 1756 C C . GLN B 1 66 ? 0.370 31.767 26.116 1.00 27.78 66 GLN B C 1
ATOM 1757 O O . GLN B 1 66 ? 0.439 31.687 27.342 1.00 29.03 66 GLN B O 1
ATOM 1763 N N . LYS B 1 67 ? 0.339 30.697 25.329 1.00 25.26 67 LYS B N 1
ATOM 1764 C CA . LYS B 1 67 ? 0.527 29.358 25.876 1.00 23.55 67 LYS B CA 1
ATOM 1765 C C . LYS B 1 67 ? 2.000 29.069 26.153 1.00 23.21 67 LYS B C 1
ATOM 1766 O O . LYS B 1 67 ? 2.888 29.624 25.505 1.00 23.19 67 LYS B O 1
ATOM 1772 N N . LYS B 1 68 ? 2.247 28.234 27.157 1.00 22.28 68 LYS B N 1
ATOM 1773 C CA . LYS B 1 68 ? 3.603 27.893 27.574 1.00 21.63 68 LYS B CA 1
ATOM 1774 C C . LYS B 1 68 ? 4.118 26.721 26.741 1.00 18.81 68 LYS B C 1
ATOM 1775 O O . LYS B 1 68 ? 3.564 25.625 26.796 1.00 20.29 68 LYS B O 1
ATOM 1781 N N . PRO B 1 69 ? 5.125 26.965 25.887 1.00 17.50 69 PRO B N 1
ATOM 1782 C CA . PRO B 1 69 ? 5.605 25.938 24.956 1.00 16.72 69 PRO B CA 1
ATOM 1783 C C . PRO B 1 69 ? 6.665 24.999 25.547 1.00 17.45 69 PRO B C 1
ATOM 1784 O O . PRO B 1 69 ? 7.128 25.189 26.677 1.00 16.74 69 PRO B O 1
ATOM 1788 N N . ASN B 1 70 ? 7.048 23.996 24.765 1.00 16.36 70 ASN B N 1
ATOM 1789 C CA . ASN B 1 70 ? 8.165 23.120 25.103 1.00 16.73 70 ASN B CA 1
ATOM 1790 C C . ASN B 1 70 ? 9.481 23.809 24.734 1.00 16.65 70 ASN B C 1
ATOM 1791 O O . ASN B 1 70 ? 9.481 24.925 24.207 1.00 15.90 70 ASN B O 1
ATOM 1796 N N . PRO B 1 71 ? 10.623 23.151 24.999 1.00 15.93 71 PRO B N 1
ATOM 1797 C CA . PRO B 1 71 ? 11.913 23.705 24.568 1.00 15.08 71 PRO B CA 1
ATOM 1798 C C . PRO B 1 71 ? 11.970 23.990 23.065 1.00 14.48 71 PRO B C 1
ATOM 1799 O O . PRO B 1 71 ? 11.338 23.299 22.268 1.00 14.77 71 PRO B O 1
ATOM 1803 N N . PRO B 1 72 ? 12.740 25.012 22.665 1.00 15.18 72 PRO B N 1
ATOM 1804 C CA . PRO B 1 72 ? 12.885 25.394 21.252 1.00 14.11 72 PRO B CA 1
ATOM 1805 C C . PRO B 1 72 ? 13.643 24.366 20.414 1.00 15.22 72 PRO B C 1
ATOM 1806 O O . PRO B 1 72 ? 14.359 23.517 20.956 1.00 17.04 72 PRO B O 1
ATOM 1810 N N . ILE B 1 73 ? 13.481 24.438 19.095 1.00 13.52 73 ILE B N 1
ATOM 1811 C CA . ILE B 1 73 ? 14.108 23.464 18.203 1.00 12.16 73 ILE B CA 1
ATOM 1812 C C . ILE B 1 73 ? 15.135 24.081 17.252 1.00 12.50 73 ILE B C 1
ATOM 1813 O O . ILE B 1 73 ? 15.153 25.294 17.035 1.00 13.57 73 ILE B O 1
ATOM 1818 N N . LYS B 1 74 ? 16.031 23.245 16.733 1.00 14.85 74 LYS B N 1
ATOM 1819 C CA . LYS B 1 74 ? 17.024 23.701 15.766 1.00 16.45 74 LYS B CA 1
ATOM 1820 C C . LYS B 1 74 ? 16.341 24.093 14.457 1.00 15.83 74 LYS B C 1
ATOM 1821 O O . LYS B 1 74 ? 15.359 23.467 14.046 1.00 14.83 74 LYS B O 1
ATOM 1823 N N . ASN B 1 75 ? 16.882 25.118 13.804 1.00 15.33 75 ASN B N 1
ATOM 1824 C CA . ASN B 1 75 ? 16.321 25.639 12.560 1.00 15.63 75 ASN B CA 1
ATOM 1825 C C . ASN B 1 75 ? 16.738 24.780 11.357 1.00 17.29 75 ASN B C 1
ATOM 1826 O O . ASN B 1 75 ? 17.931 24.638 11.061 1.00 15.17 75 ASN B O 1
ATOM 1831 N N . GLU B 1 76 ? 15.755 24.234 10.648 1.00 15.17 76 GLU B N 1
ATOM 1832 C CA . GLU B 1 76 ? 16.029 23.360 9.504 1.00 15.20 76 GLU B CA 1
ATOM 1833 C C . GLU B 1 76 ? 15.836 24.064 8.161 1.00 15.19 76 GLU B C 1
ATOM 1834 O O . GLU B 1 76 ? 15.485 23.431 7.167 1.00 14.26 76 GLU B O 1
ATOM 1840 N N . ALA B 1 77 ? 16.108 25.365 8.122 1.00 16.13 77 ALA B N 1
ATOM 1841 C CA . ALA B 1 77 ? 15.871 26.158 6.918 1.00 14.42 77 ALA B CA 1
ATOM 1842 C C . ALA B 1 77 ? 16.833 25.823 5.772 1.00 17.68 77 ALA B C 1
ATOM 1843 O O . ALA B 1 77 ? 16.569 26.154 4.616 1.00 19.24 77 ALA B O 1
ATOM 1845 N N . ASP B 1 78 ? 17.961 25.200 6.089 1.00 17.21 78 ASP B N 1
ATOM 1846 C CA . ASP B 1 78 ? 18.905 24.809 5.049 1.00 19.08 78 ASP B CA 1
ATOM 1847 C C . ASP B 1 78 ? 18.586 23.426 4.471 1.00 19.19 78 ASP B C 1
ATOM 1848 O O . ASP B 1 78 ? 19.457 22.759 3.909 1.00 21.21 78 ASP B O 1
ATOM 1853 N N . ASN B 1 79 ? 17.316 23.034 4.537 1.00 16.61 79 ASN B N 1
ATOM 1854 C CA . ASN B 1 79 ? 16.890 21.749 4.006 1.00 14.29 79 ASN B CA 1
ATOM 1855 C C . ASN B 1 79 ? 16.475 21.821 2.540 1.00 16.55 79 ASN B C 1
ATOM 1856 O O . ASN B 1 79 ? 16.070 20.820 1.953 1.00 19.74 79 ASN B O 1
ATOM 1861 N N . GLY B 1 80 ? 16.543 23.011 1.954 1.00 15.39 80 GLY B N 1
ATOM 1862 C CA . GLY B 1 80 ? 16.244 23.138 0.540 1.00 17.20 80 GLY B CA 1
ATOM 1863 C C . GLY B 1 80 ? 14.789 23.397 0.183 1.00 18.72 80 GLY B C 1
ATOM 1864 O O . GLY B 1 80 ? 14.461 23.591 -0.995 1.00 19.41 80 GLY B O 1
ATOM 1865 N N . LEU B 1 81 ? 13.911 23.396 1.182 1.00 16.18 81 LEU B N 1
ATOM 1866 C CA . LEU B 1 81 ? 12.508 23.731 0.955 1.00 17.61 81 LEU B CA 1
ATOM 1867 C C . LEU B 1 81 ? 12.293 25.240 1.003 1.00 16.75 81 LEU B C 1
ATOM 1868 O O . LEU B 1 81 ? 12.838 25.927 1.864 1.00 16.63 81 LEU B O 1
ATOM 1873 N N . ARG B 1 82 ? 11.553 25.758 0.031 1.00 16.44 82 ARG B N 1
ATOM 1874 C CA . ARG B 1 82 ? 11.313 27.194 -0.059 1.00 18.04 82 ARG B CA 1
ATOM 1875 C C . ARG B 1 82 ? 9.915 27.585 0.438 1.00 17.22 82 ARG B C 1
ATOM 1876 O O . ARG B 1 82 ? 8.986 26.766 0.448 1.00 15.02 82 ARG B O 1
ATOM 1884 N N . ASN B 1 83 ? 9.794 28.843 0.855 1.00 13.94 83 ASN B N 1
ATOM 1885 C CA . ASN B 1 83 ? 8.537 29.404 1.329 1.00 13.28 83 ASN B CA 1
ATOM 1886 C C . ASN B 1 83 ? 7.679 29.868 0.154 1.00 13.64 83 ASN B C 1
ATOM 1887 O O . ASN B 1 83 ? 7.472 31.065 -0.057 1.00 15.40 83 ASN B O 1
ATOM 1892 N N . THR B 1 84 ? 7.197 28.912 -0.626 1.00 14.71 84 THR B N 1
ATOM 1893 C CA . THR B 1 84 ? 6.286 29.222 -1.714 1.00 14.47 84 THR B CA 1
ATOM 1894 C C . THR B 1 84 ? 4.844 29.112 -1.212 1.00 14.14 84 THR B C 1
ATOM 1895 O O . THR B 1 84 ? 4.596 28.591 -0.123 1.00 13.24 84 THR B O 1
ATOM 1899 N N . ARG B 1 85 ? 3.905 29.655 -1.980 1.00 14.41 85 ARG B N 1
ATOM 1900 C CA . ARG B 1 85 ? 2.487 29.567 -1.641 1.00 14.03 85 ARG B CA 1
ATOM 1901 C C . ARG B 1 85 ? 2.081 28.145 -1.270 1.00 15.11 85 ARG B C 1
ATOM 1902 O O . ARG B 1 85 ? 2.369 27.192 -2.000 1.00 14.78 85 ARG B O 1
ATOM 1910 N N . GLY B 1 86 ? 1.425 28.005 -0.123 1.00 13.63 86 GLY B N 1
ATOM 1911 C CA . GLY B 1 86 ? 0.895 26.711 0.265 1.00 14.52 86 GLY B CA 1
ATOM 1912 C C . GLY B 1 86 ? 1.770 25.929 1.228 1.00 13.76 86 GLY B C 1
ATOM 1913 O O . GLY B 1 86 ? 1.383 24.860 1.691 1.00 16.14 86 GLY B O 1
ATOM 1914 N N . THR B 1 87 ? 2.951 26.449 1.530 1.00 11.90 87 THR B N 1
ATOM 1915 C CA . THR B 1 87 ? 3.847 25.782 2.467 1.00 11.36 87 THR B CA 1
ATOM 1916 C C . THR B 1 87 ? 3.580 26.220 3.905 1.00 12.06 87 THR B C 1
ATOM 1917 O O . THR B 1 87 ? 3.075 27.318 4.149 1.00 12.72 87 THR B O 1
ATOM 1921 N N . ILE B 1 88 ? 3.896 25.343 4.854 1.00 10.96 88 ILE B N 1
ATOM 1922 C CA . ILE B 1 88 ? 3.869 25.703 6.268 1.00 10.43 88 ILE B CA 1
ATOM 1923 C C . ILE B 1 88 ? 5.294 25.759 6.823 1.00 9.78 88 ILE B C 1
ATOM 1924 O O . ILE B 1 88 ? 6.135 24.912 6.500 1.00 9.65 88 ILE B O 1
ATOM 1929 N N . ALA B 1 89 ? 5.570 26.796 7.609 1.00 10.00 89 ALA B N 1
ATOM 1930 C CA . ALA B 1 89 ? 6.910 27.049 8.135 1.00 10.22 89 ALA B CA 1
ATOM 1931 C C . ALA B 1 89 ? 6.865 27.463 9.611 1.00 11.30 89 ALA B C 1
ATOM 1932 O O . ALA B 1 89 ? 5.814 27.844 10.128 1.00 12.66 89 ALA B O 1
ATOM 1934 N N . MET B 1 90 ? 8.014 27.420 10.278 1.00 9.83 90 MET B N 1
ATOM 1935 C CA . MET B 1 90 ? 8.083 27.789 11.686 1.00 9.69 90 MET B CA 1
ATOM 1936 C C . MET B 1 90 ? 8.422 29.256 11.900 1.00 11.41 90 MET B C 1
ATOM 1937 O O . MET B 1 90 ? 9.386 29.778 11.328 1.00 12.48 90 MET B O 1
ATOM 1942 N N . ALA B 1 91 ? 7.585 29.931 12.685 1.00 10.15 91 ALA B N 1
ATOM 1943 C CA . ALA B 1 91 ? 7.899 31.265 13.176 1.00 11.05 91 ALA B CA 1
ATOM 1944 C C . ALA B 1 91 ? 8.925 31.144 14.293 1.00 12.98 91 ALA B C 1
ATOM 1945 O O . ALA B 1 91 ? 9.056 30.094 14.925 1.00 14.67 91 ALA B O 1
ATOM 1947 N N . ARG B 1 92 ? 9.615 32.241 14.563 1.00 13.79 92 ARG B N 1
ATOM 1948 C CA . ARG B 1 92 ? 10.661 32.270 15.580 1.00 16.37 92 ARG B CA 1
ATOM 1949 C C . ARG B 1 92 ? 11.002 33.729 15.813 1.00 17.98 92 ARG B C 1
ATOM 1950 O O . ARG B 1 92 ? 10.544 34.609 15.084 1.00 19.08 92 ARG B O 1
ATOM 1958 N N . THR B 1 93 ? 11.838 33.984 16.803 1.00 19.57 93 THR B N 1
ATOM 1959 C CA . THR B 1 93 ? 12.329 35.330 17.019 1.00 22.55 93 THR B CA 1
ATOM 1960 C C . THR B 1 93 ? 13.696 35.509 16.346 1.00 23.57 93 THR B C 1
ATOM 1961 O O . THR B 1 93 ? 14.088 34.705 15.495 1.00 22.64 93 THR B O 1
ATOM 1965 N N . ALA B 1 94 ? 14.407 36.570 16.714 1.00 24.26 94 ALA B N 1
ATOM 1966 C CA . ALA B 1 94 ? 15.651 36.934 16.046 1.00 24.60 94 ALA B CA 1
ATOM 1967 C C . ALA B 1 94 ? 16.643 35.778 15.958 1.00 24.30 94 ALA B C 1
ATOM 1968 O O . ALA B 1 94 ? 17.292 35.601 14.930 1.00 26.46 94 ALA B O 1
ATOM 1970 N N . ASP B 1 95 ? 16.805 35.025 17.043 1.00 22.61 95 ASP B N 1
ATOM 1971 C CA . ASP B 1 95 ? 17.743 33.907 17.033 1.00 23.37 95 ASP B CA 1
ATOM 1972 C C . ASP B 1 95 ? 17.215 32.765 16.178 1.00 20.83 95 ASP B C 1
ATOM 1973 O O . ASP B 1 95 ? 16.057 32.369 16.304 1.00 18.51 95 ASP B O 1
ATOM 1978 N N . LYS B 1 96 ? 18.083 32.204 15.344 1.00 18.23 96 LYS B N 1
ATOM 1979 C CA . LYS B 1 96 ? 17.652 31.204 14.380 1.00 19.01 96 LYS B CA 1
ATOM 1980 C C . LYS B 1 96 ? 17.151 29.917 15.030 1.00 17.26 96 LYS B C 1
ATOM 1981 O O . LYS B 1 96 ? 16.327 29.217 14.457 1.00 18.35 96 LYS B O 1
ATOM 1987 N N . ASP B 1 97 ? 17.649 29.593 16.217 1.00 16.43 97 ASP B N 1
ATOM 1988 C CA . ASP B 1 97 ? 17.223 28.369 16.883 1.00 15.73 97 ASP B CA 1
ATOM 1989 C C . ASP B 1 97 ? 16.234 28.663 18.015 1.00 17.68 97 ASP B C 1
ATOM 1990 O O . ASP B 1 97 ? 16.342 28.098 19.106 1.00 18.78 97 ASP B O 1
ATOM 1995 N N . SER B 1 98 ? 15.229 29.492 17.737 1.00 14.23 98 SER B N 1
ATOM 1996 C CA . SER B 1 98 ? 14.279 29.892 18.771 1.00 14.23 98 SER B CA 1
ATOM 1997 C C . SER B 1 98 ? 12.829 29.456 18.536 1.00 13.66 98 SER B C 1
ATOM 1998 O O . SER B 1 98 ? 11.959 29.773 19.340 1.00 13.69 98 SER B O 1
ATOM 2001 N N . ALA B 1 99 ? 12.569 28.715 17.462 1.00 13.64 99 ALA B N 1
ATOM 2002 C CA . ALA B 1 99 ? 11.199 28.280 17.167 1.00 14.24 99 ALA B CA 1
ATOM 2003 C C . ALA B 1 99 ? 10.681 27.344 18.249 1.00 14.11 99 ALA B C 1
ATOM 2004 O O . ALA B 1 99 ? 11.403 26.459 18.706 1.00 14.42 99 ALA B O 1
ATOM 2006 N N . THR B 1 100 ? 9.433 27.544 18.661 1.00 12.24 100 THR B N 1
ATOM 2007 C CA . THR B 1 100 ? 8.773 26.589 19.540 1.00 12.76 100 THR B CA 1
ATOM 2008 C C . THR B 1 100 ? 7.491 26.063 18.899 1.00 12.95 100 THR B C 1
ATOM 2009 O O . THR B 1 100 ? 7.543 25.106 18.125 1.00 13.82 100 THR B O 1
ATOM 2013 N N . SER B 1 101 ? 6.361 26.730 19.136 1.00 10.99 101 SER B N 1
ATOM 2014 C CA . SER B 1 101 ? 5.080 26.198 18.674 1.00 11.39 101 SER B CA 1
ATOM 2015 C C . SER B 1 101 ? 4.407 26.990 17.549 1.00 11.25 101 SER B C 1
ATOM 2016 O O . SER B 1 101 ? 3.487 26.484 16.907 1.00 13.87 101 SER B O 1
ATOM 2019 N N . GLN B 1 102 ? 4.838 28.226 17.321 1.00 9.74 102 GLN B N 1
ATOM 2020 C CA . GLN B 1 102 ? 4.174 29.083 16.341 1.00 10.11 102 GLN B CA 1
ATOM 2021 C C . GLN B 1 102 ? 4.578 28.777 14.900 1.00 11.01 102 GLN B C 1
ATOM 2022 O O . GLN B 1 102 ? 5.759 28.595 14.584 1.00 11.41 102 GLN B O 1
ATOM 2028 N N . PHE B 1 103 ? 3.585 28.719 14.023 1.00 10.35 103 PHE B N 1
ATOM 2029 C CA . PHE B 1 103 ? 3.826 28.405 12.622 1.00 11.10 103 PHE B CA 1
ATOM 2030 C C . PHE B 1 103 ? 3.087 29.417 11.758 1.00 12.27 103 PHE B C 1
ATOM 2031 O O . PHE B 1 103 ? 2.197 30.128 12.242 1.00 10.01 103 PHE B O 1
ATOM 2039 N N . PHE B 1 104 ? 3.469 29.492 10.487 1.00 9.42 104 PHE B N 1
ATOM 2040 C CA . PHE B 1 104 ? 2.704 30.270 9.524 1.00 9.35 104 PHE B CA 1
ATOM 2041 C C . PHE B 1 104 ? 2.552 29.545 8.194 1.00 10.12 104 PHE B C 1
ATOM 2042 O O . PHE B 1 104 ? 3.346 28.660 7.859 1.00 10.84 104 PHE B O 1
ATOM 2050 N N . ILE B 1 105 ? 1.432 29.808 7.529 1.00 10.19 105 ILE B N 1
ATOM 2051 C CA . ILE B 1 105 ? 1.181 29.274 6.204 1.00 11.49 105 ILE B CA 1
ATOM 2052 C C . ILE B 1 105 ? 1.327 30.396 5.177 1.00 11.73 105 ILE B C 1
ATOM 2053 O O . ILE B 1 105 ? 0.700 31.446 5.308 1.00 11.75 105 ILE B O 1
ATOM 2058 N N . ASN B 1 106 ? 2.254 30.219 4.236 1.00 9.48 106 ASN B N 1
ATOM 2059 C CA . ASN B 1 106 ? 2.463 31.192 3.161 1.00 10.64 106 ASN B CA 1
ATOM 2060 C C . ASN B 1 106 ? 1.292 31.200 2.174 1.00 12.33 106 ASN B C 1
ATOM 2061 O O . ASN B 1 106 ? 0.920 30.156 1.630 1.00 11.86 106 ASN B O 1
ATOM 2066 N N . VAL B 1 107 ? 0.729 32.376 1.911 1.00 11.42 107 VAL B N 1
ATOM 2067 C CA . VAL B 1 107 ? -0.318 32.471 0.898 1.00 13.55 107 VAL B CA 1
ATOM 2068 C C . VAL B 1 107 ? 0.209 33.117 -0.384 1.00 14.56 107 VAL B C 1
ATOM 2069 O O . VAL B 1 107 ? -0.543 33.383 -1.325 1.00 13.61 107 VAL B O 1
ATOM 2073 N N . ALA B 1 108 ? 1.530 33.245 -0.456 1.00 15.06 108 ALA B N 1
ATOM 2074 C CA . ALA B 1 108 ? 2.202 33.731 -1.658 1.00 13.96 108 ALA B CA 1
ATOM 2075 C C . ALA B 1 108 ? 3.635 33.216 -1.641 1.00 13.41 108 ALA B C 1
ATOM 2076 O O . ALA B 1 108 ? 4.093 32.686 -0.632 1.00 13.13 108 ALA B O 1
ATOM 2078 N N . ASP B 1 109 ? 4.332 33.337 -2.765 1.00 14.41 109 ASP B N 1
ATOM 2079 C CA . ASP B 1 109 ? 5.747 32.990 -2.803 1.00 16.01 109 ASP B CA 1
ATOM 2080 C C . ASP B 1 109 ? 6.553 34.047 -2.055 1.00 14.63 109 ASP B C 1
ATOM 2081 O O . ASP B 1 109 ? 6.691 35.174 -2.520 1.00 15.23 109 ASP B O 1
ATOM 2086 N N . ASN B 1 110 ? 7.061 33.687 -0.883 1.00 12.64 110 ASN B N 1
ATOM 2087 C CA . ASN B 1 110 ? 7.747 34.650 -0.024 1.00 13.40 110 ASN B CA 1
ATOM 2088 C C . ASN B 1 110 ? 9.239 34.332 0.073 1.00 13.96 110 ASN B C 1
ATOM 2089 O O . ASN B 1 110 ? 9.717 33.852 1.104 1.00 13.15 110 ASN B O 1
ATOM 2094 N N . ALA B 1 111 ? 9.969 34.605 -1.008 1.00 13.58 111 ALA B N 1
ATOM 2095 C CA . ALA B 1 111 ? 11.364 34.188 -1.123 1.00 13.47 111 ALA B CA 1
ATOM 2096 C C . ALA B 1 111 ? 12.270 34.981 -0.198 1.00 15.74 111 ALA B C 1
ATOM 2097 O O . ALA B 1 111 ? 13.371 34.540 0.129 1.00 14.35 111 ALA B O 1
ATOM 2099 N N . PHE B 1 112 ? 11.811 36.157 0.217 1.00 15.27 112 PHE B N 1
ATOM 2100 C CA . PHE B 1 112 ? 12.551 36.949 1.190 1.00 15.76 112 PHE B CA 1
ATOM 2101 C C . PHE B 1 112 ? 12.665 36.244 2.549 1.00 16.79 112 PHE B C 1
ATOM 2102 O O . PHE B 1 112 ? 13.416 36.684 3.420 1.00 17.80 112 PHE B O 1
ATOM 2110 N N . LEU B 1 113 ? 11.946 35.131 2.710 1.00 15.11 113 LEU B N 1
ATOM 2111 C CA . LEU B 1 113 ? 11.987 34.349 3.947 1.00 13.67 113 LEU B CA 1
ATOM 2112 C C . LEU B 1 113 ? 12.892 33.128 3.821 1.00 15.20 113 LEU B C 1
ATOM 2113 O O . LEU B 1 113 ? 13.124 32.414 4.798 1.00 14.90 113 LEU B O 1
ATOM 2118 N N . ASP B 1 114 ? 13.365 32.863 2.608 1.00 15.94 114 ASP B N 1
ATOM 2119 C CA . ASP B 1 114 ? 14.157 31.668 2.347 1.00 15.82 114 ASP B CA 1
ATOM 2120 C C . ASP B 1 114 ? 15.597 31.786 2.844 1.00 17.00 114 ASP B C 1
ATOM 2121 O O . ASP B 1 114 ? 16.188 32.863 2.839 1.00 16.73 114 ASP B O 1
ATOM 2126 N N . HIS B 1 115 ? 16.144 30.657 3.278 1.00 17.62 115 HIS B N 1
ATOM 2127 C CA . HIS B 1 115 ? 17.538 30.555 3.686 1.00 19.05 115 HIS B CA 1
ATOM 2128 C C . HIS B 1 115 ? 18.491 31.109 2.618 1.00 19.22 115 HIS B C 1
ATOM 2129 O O . HIS B 1 115 ? 18.460 30.685 1.464 1.00 18.92 115 HIS B O 1
ATOM 2136 N N . GLY B 1 116 ? 19.339 32.053 3.010 1.00 21.21 116 GLY B N 1
ATOM 2137 C CA . GLY B 1 116 ? 20.328 32.576 2.083 1.00 25.31 116 GLY B CA 1
ATOM 2138 C C . GLY B 1 116 ? 21.599 33.032 2.772 1.00 25.89 116 GLY B C 1
ATOM 2139 O O . GLY B 1 116 ? 21.846 32.688 3.925 1.00 27.61 116 GLY B O 1
ATOM 2140 N N . GLN B 1 117 ? 22.410 33.815 2.069 1.00 26.89 117 GLN B N 1
ATOM 2141 C CA . GLN B 1 117 ? 23.644 34.331 2.650 1.00 29.44 117 GLN B CA 1
ATOM 2142 C C . GLN B 1 117 ? 23.369 35.534 3.548 1.00 29.52 117 GLN B C 1
ATOM 2143 O O . GLN B 1 117 ? 24.135 35.825 4.468 1.00 31.03 117 GLN B O 1
ATOM 2145 N N . ARG B 1 118 ? 22.258 36.215 3.298 1.00 27.65 118 ARG B N 1
ATOM 2146 C CA . ARG B 1 118 ? 21.905 37.397 4.073 1.00 29.59 118 ARG B CA 1
ATOM 2147 C C . ARG B 1 118 ? 21.253 37.034 5.410 1.00 28.69 118 ARG B C 1
ATOM 2148 O O . ARG B 1 118 ? 21.326 37.791 6.376 1.00 27.70 118 ARG B O 1
ATOM 2150 N N . ASP B 1 119 ? 20.608 35.877 5.467 1.00 25.02 119 ASP B N 1
ATOM 2151 C CA . ASP B 1 119 ? 19.877 35.508 6.667 1.00 23.89 119 ASP B CA 1
ATOM 2152 C C . ASP B 1 119 ? 19.482 34.041 6.615 1.00 21.82 119 ASP B C 1
ATOM 2153 O O . ASP B 1 119 ? 19.238 33.495 5.539 1.00 21.58 119 ASP B O 1
ATOM 2155 N N . PHE B 1 120 ? 19.476 33.388 7.774 1.00 21.41 120 PHE B N 1
ATOM 2156 C CA . PHE B 1 120 ? 19.284 31.947 7.822 1.00 19.46 120 PHE B CA 1
ATOM 2157 C C . PHE B 1 120 ? 17.877 31.554 7.365 1.00 17.82 120 PHE B C 1
ATOM 2158 O O . PHE B 1 120 ? 17.662 30.449 6.868 1.00 18.20 120 PHE B O 1
ATOM 2166 N N . GLY B 1 121 ? 16.924 32.466 7.529 1.00 16.54 121 GLY B N 1
ATOM 2167 C CA . GLY B 1 121 ? 15.586 32.236 7.014 1.00 14.90 121 GLY B CA 1
ATOM 2168 C C . GLY B 1 121 ? 14.687 31.403 7.913 1.00 14.81 121 GLY B C 1
ATOM 2169 O O . GLY B 1 121 ? 14.984 31.175 9.095 1.00 15.21 121 GLY B O 1
ATOM 2170 N N . TYR B 1 122 ? 13.584 30.932 7.339 1.00 14.21 122 TYR B N 1
ATOM 2171 C CA . TYR B 1 122 ? 12.554 30.226 8.099 1.00 14.13 122 TYR B CA 1
ATOM 2172 C C . TYR B 1 122 ? 12.292 28.823 7.551 1.00 12.42 122 TYR B C 1
ATOM 2173 O O . TYR B 1 122 ? 12.225 28.618 6.337 1.00 12.23 122 TYR B O 1
ATOM 2182 N N . ALA B 1 123 ? 12.235 27.851 8.460 1.00 12.44 123 ALA B N 1
ATOM 2183 C CA . ALA B 1 123 ? 12.190 26.434 8.101 1.00 13.08 123 ALA B CA 1
ATOM 2184 C C . ALA B 1 123 ? 10.816 25.976 7.627 1.00 11.40 123 ALA B C 1
ATOM 2185 O O . ALA B 1 123 ? 9.847 25.968 8.390 1.00 12.27 123 ALA B O 1
ATOM 2187 N N . VAL B 1 124 ? 10.773 25.486 6.395 1.00 12.59 124 VAL B N 1
ATOM 2188 C CA . VAL B 1 124 ? 9.553 24.933 5.820 1.00 14.06 124 VAL B CA 1
ATOM 2189 C C . VAL B 1 124 ? 9.542 23.441 6.137 1.00 14.03 124 VAL B C 1
ATOM 2190 O O . VAL B 1 124 ? 10.568 22.779 6.008 1.00 13.74 124 VAL B O 1
ATOM 2194 N N . PHE B 1 125 ? 8.406 22.921 6.595 1.00 12.84 125 PHE B N 1
ATOM 2195 C CA . PHE B 1 125 ? 8.337 21.510 6.984 1.00 13.81 125 PHE B CA 1
ATOM 2196 C C . PHE B 1 125 ? 7.088 20.780 6.472 1.00 13.51 125 PHE B C 1
ATOM 2197 O O . PHE B 1 125 ? 6.828 19.638 6.851 1.00 13.76 125 PHE B O 1
ATOM 2205 N N . GLY B 1 126 ? 6.364 21.404 5.548 1.00 11.11 126 GLY B N 1
ATOM 2206 C CA . GLY B 1 126 ? 5.218 20.735 4.969 1.00 11.09 126 GLY B CA 1
ATOM 2207 C C . GLY B 1 126 ? 4.437 21.608 4.009 1.00 11.78 126 GLY B C 1
ATOM 2208 O O . GLY B 1 126 ? 4.882 22.698 3.641 1.00 10.61 126 GLY B O 1
ATOM 2209 N N . LYS B 1 127 ? 3.262 21.129 3.607 1.00 13.43 127 LYS B N 1
ATOM 2210 C CA . LYS B 1 127 ? 2.414 21.876 2.684 1.00 14.01 127 LYS B CA 1
ATOM 2211 C C . LYS B 1 127 ? 0.929 21.589 2.892 1.00 14.23 127 LYS B C 1
ATOM 2212 O O . LYS B 1 127 ? 0.556 20.553 3.444 1.00 14.53 127 LYS B O 1
ATOM 2218 N N . VAL B 1 128 ? 0.095 22.540 2.477 1.00 13.38 128 VAL B N 1
ATOM 2219 C CA . VAL B 1 128 ? -1.358 22.396 2.499 1.00 13.35 128 VAL B CA 1
ATOM 2220 C C . VAL B 1 128 ? -1.799 21.552 1.306 1.00 14.73 128 VAL B C 1
ATOM 2221 O O . VAL B 1 128 ? -1.598 21.944 0.158 1.00 16.76 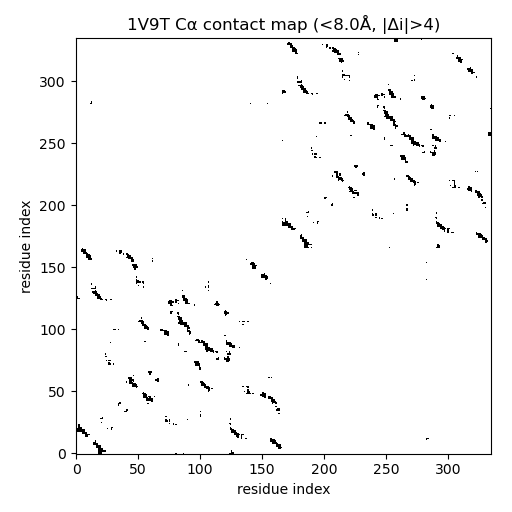128 VAL B O 1
ATOM 2225 N N . VAL B 1 129 ? -2.426 20.412 1.568 1.00 13.89 129 VAL B N 1
ATOM 2226 C CA . VAL B 1 129 ? -2.913 19.571 0.481 1.00 14.60 129 VAL B CA 1
ATOM 2227 C C . VAL B 1 129 ? -4.423 19.714 0.267 1.00 16.29 129 VAL B C 1
ATOM 2228 O O . VAL B 1 129 ? -4.946 19.369 -0.792 1.00 15.95 129 VAL B O 1
ATOM 2232 N N . LYS B 1 130 ? -5.103 20.321 1.232 1.00 14.75 130 LYS B N 1
ATOM 2233 C CA . LYS B 1 130 ? -6.515 20.646 1.068 1.00 18.07 130 LYS B CA 1
ATOM 2234 C C . LYS B 1 130 ? -6.893 21.859 1.913 1.00 15.89 130 LYS B C 1
ATOM 2235 O O . LYS B 1 130 ? -6.439 22.000 3.047 1.00 14.77 130 LYS B O 1
ATOM 2241 N N . GLY B 1 131 ? -7.646 22.778 1.315 1.00 15.50 131 GLY B N 1
ATOM 2242 C CA . GLY B 1 131 ? -8.128 23.934 2.049 1.00 17.40 131 GLY B CA 1
ATOM 2243 C C . GLY B 1 131 ? -7.321 25.216 1.889 1.00 16.64 131 GLY B C 1
ATOM 2244 O O . GLY B 1 131 ? -7.385 26.085 2.752 1.00 15.97 131 GLY B O 1
ATOM 2245 N N . MET B 1 132 ? -6.603 25.373 0.780 1.00 16.34 132 MET B N 1
ATOM 2246 C CA . MET B 1 132 ? -5.905 26.634 0.531 1.00 17.66 132 MET B CA 1
ATOM 2247 C C . MET B 1 132 ? -6.913 27.768 0.414 1.00 18.27 132 MET B C 1
ATOM 2248 O O . MET B 1 132 ? -6.603 28.918 0.713 1.00 17.47 132 MET B O 1
ATOM 225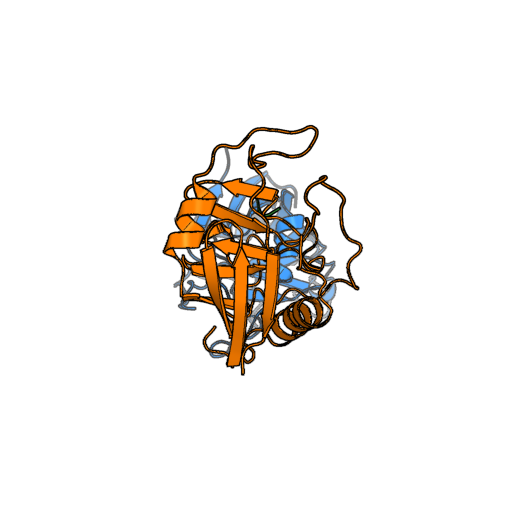3 N N . ASP B 1 133 ? -8.118 27.449 -0.039 1.00 16.82 133 ASP B N 1
ATOM 2254 C CA . ASP B 1 133 ? -9.144 28.473 -0.144 1.00 18.72 133 ASP B CA 1
ATOM 2255 C C . ASP B 1 133 ? -9.492 29.002 1.242 1.00 15.46 133 ASP B C 1
ATOM 2256 O O . ASP B 1 133 ? -9.707 30.203 1.420 1.00 16.33 133 ASP B O 1
ATOM 2261 N N . VAL B 1 134 ? -9.397 28.131 2.240 1.00 13.30 134 VAL B N 1
ATOM 2262 C CA . VAL B 1 134 ? -9.623 28.534 3.624 1.00 12.77 134 VAL B CA 1
ATOM 2263 C C . VAL B 1 134 ? -8.502 29.441 4.159 1.00 13.23 134 VAL B C 1
ATOM 2264 O O . VAL B 1 134 ? -8.769 30.468 4.783 1.00 12.30 134 VAL B O 1
ATOM 2268 N N . ALA B 1 135 ? -7.253 29.087 3.872 1.00 12.72 135 ALA B N 1
ATOM 2269 C CA . ALA B 1 135 ? -6.112 29.920 4.254 1.00 13.30 135 ALA B CA 1
ATOM 2270 C C . ALA B 1 135 ? -6.183 31.315 3.611 1.00 11.99 135 ALA B C 1
ATOM 2271 O O . ALA B 1 135 ? -5.864 32.319 4.246 1.00 11.70 135 ALA B O 1
ATOM 2273 N N . ASP B 1 136 ? -6.599 31.370 2.347 1.00 13.93 136 ASP B N 1
ATOM 2274 C CA . ASP B 1 136 ? -6.780 32.645 1.658 1.00 12.54 136 ASP B CA 1
ATOM 2275 C C . ASP B 1 136 ? -7.840 33.505 2.341 1.00 13.01 136 ASP B C 1
ATOM 2276 O O . ASP B 1 136 ? -7.630 34.696 2.557 1.00 15.02 136 ASP B O 1
ATOM 2281 N N . LYS B 1 137 ? -8.971 32.903 2.694 1.00 12.00 137 LYS B N 1
ATOM 2282 C CA . LYS B 1 137 ? -10.042 33.646 3.356 1.00 14.12 137 LYS B CA 1
ATOM 2283 C C . LYS B 1 137 ? -9.589 34.180 4.717 1.00 15.00 137 LYS B C 1
ATOM 2284 O O . LYS B 1 137 ? -9.875 35.328 5.073 1.00 15.48 137 LYS B O 1
ATOM 2286 N N . ILE B 1 138 ? -8.898 33.343 5.486 1.00 13.50 138 ILE B N 1
ATOM 2287 C CA . ILE B 1 138 ? -8.385 33.771 6.781 1.00 11.57 138 ILE B CA 1
ATOM 2288 C C . ILE B 1 138 ? -7.453 34.968 6.612 1.00 11.63 138 ILE B C 1
ATOM 2289 O O . ILE B 1 138 ? -7.480 35.900 7.415 1.00 12.87 138 ILE B O 1
ATOM 2294 N N . SER B 1 139 ? -6.671 34.972 5.535 1.00 12.54 139 SER B N 1
ATOM 2295 C CA . SER B 1 139 ? -5.691 36.037 5.320 1.00 13.74 139 SER B CA 1
ATOM 2296 C C . SER B 1 139 ? -6.369 37.380 5.039 1.00 13.90 139 SER B C 1
ATOM 2297 O O . SER B 1 139 ? -5.757 38.443 5.195 1.00 13.49 139 SER B O 1
ATOM 2300 N N . GLN B 1 140 ? -7.654 37.326 4.699 1.00 13.10 140 GLN B N 1
ATOM 2301 C CA . GLN B 1 140 ? -8.363 38.507 4.230 1.00 16.36 140 GLN B CA 1
ATOM 2302 C C . GLN B 1 140 ? -9.365 39.093 5.221 1.00 16.26 140 GLN B C 1
ATOM 2303 O O . GLN B 1 140 ? -10.048 40.064 4.896 1.00 18.36 140 GLN B O 1
ATOM 2309 N N . VAL B 1 141 ? -9.472 38.516 6.416 1.00 12.95 141 VAL B N 1
ATOM 2310 C CA . VAL B 1 141 ? -10.397 39.061 7.412 1.00 13.51 141 VAL B CA 1
ATOM 2311 C C . VAL B 1 141 ? -9.890 40.397 7.968 1.00 12.97 141 VAL B C 1
ATOM 2312 O O . VAL B 1 141 ? -8.686 40.658 7.992 1.00 12.44 141 VAL B O 1
ATOM 2316 N N . PRO B 1 142 ? -10.816 41.289 8.357 1.00 15.05 142 PRO B N 1
ATOM 2317 C CA . PRO B 1 142 ? -10.452 42.584 8.943 1.00 15.14 142 PRO B CA 1
ATOM 2318 C C . PRO B 1 142 ? -9.572 42.407 10.169 1.00 13.72 142 PRO B C 1
ATOM 2319 O O . PRO B 1 142 ? -9.815 41.526 10.993 1.00 13.15 142 PRO B O 1
ATOM 2323 N N . THR B 1 143 ? -8.555 43.253 10.289 1.00 13.24 143 THR B N 1
ATOM 2324 C CA . THR B 1 143 ? -7.662 43.220 11.446 1.00 15.38 143 THR B CA 1
ATOM 2325 C C . THR B 1 143 ? -7.482 44.620 12.007 1.00 17.66 143 THR B C 1
ATOM 2326 O O . THR B 1 143 ? -7.867 45.606 11.383 1.00 18.68 143 THR B O 1
ATOM 2330 N N . HIS B 1 144 ? -6.864 44.708 13.174 1.00 18.71 144 HIS B N 1
ATOM 2331 C CA . HIS B 1 144 ? -6.362 45.986 13.649 1.00 24.74 144 HIS B CA 1
ATOM 2332 C C . HIS B 1 144 ? -5.292 45.767 14.705 1.00 29.49 144 HIS B C 1
ATOM 2333 O O . HIS B 1 144 ? -5.057 44.635 15.134 1.00 30.51 144 HIS B O 1
ATOM 2340 N N . ASP B 1 145 ? -4.585 46.837 15.057 1.00 34.29 145 ASP B N 1
ATOM 2341 C CA . ASP B 1 145 ? -3.526 46.743 16.053 1.00 38.74 145 ASP B CA 1
ATOM 2342 C C . ASP B 1 145 ? -4.127 46.704 17.450 1.00 38.02 145 ASP B C 1
ATOM 2343 O O . ASP B 1 145 ? -5.107 47.395 17.737 1.00 37.64 145 ASP B O 1
ATOM 2348 N N . VAL B 1 146 ? -3.627 45.776 18.260 1.00 37.00 146 VAL B N 1
ATOM 2349 C CA . VAL B 1 146 ? -4.024 45.673 19.656 1.00 35.08 146 VAL B CA 1
ATOM 2350 C C . VAL B 1 146 ? -2.778 45.724 20.534 1.00 34.15 146 VAL B C 1
ATOM 2351 O O . VAL B 1 146 ? -1.936 44.820 20.491 1.00 31.81 146 VAL B O 1
ATOM 2355 N N . GLY B 1 147 ? -2.659 46.793 21.315 1.00 31.09 147 GLY B N 1
ATOM 2356 C CA . GLY B 1 147 ? -1.474 46.975 22.126 1.00 29.09 147 GLY B CA 1
ATOM 2357 C C . GLY B 1 147 ? -0.220 46.764 21.304 1.00 28.69 147 GLY B C 1
ATOM 2358 O O . GLY B 1 147 ? -0.101 47.331 20.219 1.00 26.85 147 GLY B O 1
ATOM 2359 N N . PRO B 1 148 ? 0.647 45.820 21.709 1.00 29.52 148 PRO B N 1
ATOM 2360 C CA . PRO B 1 148 ? 1.891 45.541 20.986 1.00 32.12 148 PRO B CA 1
ATOM 2361 C C . PRO B 1 148 ? 1.670 44.654 19.774 1.00 33.39 148 PRO B C 1
ATOM 2362 O O . PRO B 1 148 ? 2.600 44.387 19.014 1.00 35.16 148 PRO B O 1
ATOM 2366 N N . TYR B 1 149 ? 0.442 44.178 19.610 1.00 33.55 149 TYR B N 1
ATOM 2367 C CA . TYR B 1 149 ? 0.151 43.194 18.580 1.00 34.29 149 TYR B CA 1
ATOM 2368 C C . TYR B 1 149 ? -0.464 43.819 17.334 1.00 35.15 149 TYR B C 1
ATOM 2369 O O . TYR B 1 149 ? -1.520 44.458 17.390 1.00 37.08 149 TYR B O 1
ATOM 2378 N N . GLN B 1 150 ? 0.199 43.617 16.200 1.00 32.23 150 GLN B N 1
ATOM 2379 C CA . GLN B 1 150 ? -0.283 44.172 14.945 1.00 29.05 150 GLN B CA 1
ATOM 2380 C C . GLN B 1 150 ? -1.006 43.107 14.126 1.00 23.82 150 GLN B C 1
ATOM 2381 O O . GLN B 1 150 ? -0.673 41.923 14.203 1.00 25.35 150 GLN B O 1
ATOM 2383 N N . ASN B 1 151 ? -1.999 43.527 13.350 1.00 18.56 151 ASN B N 1
ATOM 2384 C CA . ASN B 1 151 ? -2.605 42.645 12.361 1.00 15.65 151 ASN B CA 1
ATOM 2385 C C . ASN B 1 151 ? -3.383 41.512 13.008 1.00 13.50 151 ASN B C 1
ATOM 2386 O O . ASN B 1 151 ? -3.375 40.388 12.510 1.00 12.93 151 ASN B O 1
ATOM 2391 N N . VAL B 1 152 ? -4.036 41.803 14.129 1.00 12.94 152 VAL B N 1
ATOM 2392 C CA . VAL B 1 152 ? -4.852 40.807 14.830 1.00 12.30 152 VAL B CA 1
ATOM 2393 C C . VAL B 1 152 ? -6.295 40.832 14.317 1.00 11.07 152 VAL B C 1
ATOM 2394 O O . VAL B 1 152 ? -6.903 41.890 14.225 1.00 11.58 152 VAL B O 1
ATOM 2398 N N . PRO B 1 153 ? -6.833 39.673 13.905 1.00 12.23 153 PRO B N 1
ATOM 2399 C CA . PRO B 1 153 ? -8.228 39.637 13.445 1.00 13.63 153 PRO B CA 1
ATOM 2400 C C . PRO B 1 153 ? -9.219 40.216 14.463 1.00 15.01 153 PRO B C 1
ATOM 2401 O O . PRO B 1 153 ? -9.142 39.924 15.662 1.00 13.73 153 PRO B O 1
ATOM 2405 N N . SER B 1 154 ? -10.111 41.083 13.977 1.00 12.59 154 SER B N 1
ATOM 2406 C CA . SER B 1 154 ? -11.111 41.732 14.819 1.00 13.93 154 SER B CA 1
ATOM 2407 C C . SER B 1 154 ? -12.060 40.709 15.419 1.00 14.14 154 SER B C 1
ATOM 2408 O O . SER B 1 154 ? -12.500 40.845 16.562 1.00 14.08 154 SER B O 1
ATOM 2411 N N . LYS B 1 155 ? -12.401 39.703 14.620 1.00 14.21 155 LYS B N 1
ATOM 2412 C CA . LYS B 1 155 ? -13.181 38.562 15.084 1.00 14.08 155 LYS B CA 1
ATOM 2413 C C . LYS B 1 155 ? -12.250 37.355 15.065 1.00 14.65 155 LYS B C 1
ATOM 2414 O O . LYS B 1 155 ? -11.590 37.096 14.066 1.00 13.83 155 LYS B O 1
ATOM 2420 N N . PRO B 1 156 ? -12.119 36.655 16.197 1.00 14.59 156 PRO B N 1
ATOM 2421 C CA . PRO B 1 156 ? -11.110 35.593 16.297 1.00 15.01 156 PRO B CA 1
ATOM 2422 C C . PRO B 1 156 ? -11.262 34.502 15.239 1.00 13.40 156 PRO B C 1
ATOM 2423 O O . PRO B 1 156 ? -12.377 34.094 14.908 1.00 13.34 156 PRO B O 1
ATOM 2427 N N . VAL B 1 157 ? -10.137 34.078 14.670 1.00 10.10 157 VAL B N 1
ATOM 2428 C CA . VAL B 1 157 ? -10.106 32.888 13.822 1.00 9.94 157 VAL B CA 1
ATOM 2429 C C . VAL B 1 157 ? -9.451 31.792 14.647 1.00 10.04 157 VAL B C 1
ATOM 2430 O O . VAL B 1 157 ? -8.251 31.855 14.935 1.00 10.40 157 VAL B O 1
ATOM 2434 N N . VAL B 1 158 ? -10.253 30.865 15.155 1.00 8.77 158 VAL B N 1
ATOM 2435 C CA . VAL B 1 158 ? -9.706 29.914 16.112 1.00 12.49 158 VAL B CA 1
ATOM 2436 C C . VAL B 1 158 ? -9.556 28.503 15.570 1.00 10.72 158 VAL B C 1
ATOM 2437 O O . VAL B 1 158 ? -10.345 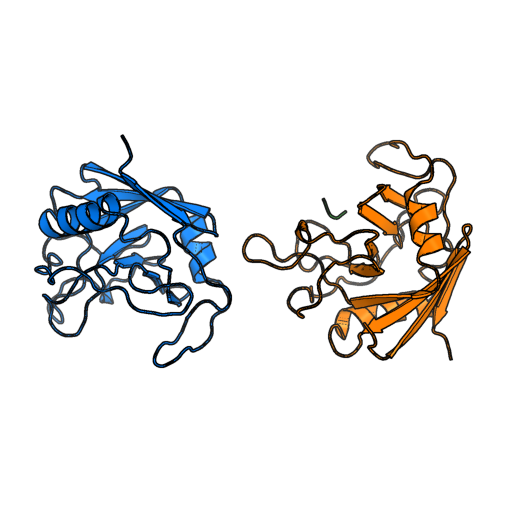28.047 14.733 1.00 10.24 158 VAL B O 1
ATOM 2441 N N . ILE B 1 159 ? -8.416 27.905 15.898 1.00 10.55 159 ILE B N 1
ATOM 2442 C CA . ILE B 1 159 ? -8.189 26.499 15.623 1.00 11.17 159 ILE B CA 1
ATOM 2443 C C . ILE B 1 159 ? -8.930 25.681 16.681 1.00 13.17 159 ILE B C 1
ATOM 2444 O O . ILE B 1 159 ? -8.506 25.616 17.840 1.00 13.51 159 ILE B O 1
ATOM 2449 N N . LEU B 1 160 ? -10.094 25.156 16.309 1.00 11.72 160 LEU B N 1
ATOM 2450 C CA . LEU B 1 160 ? -10.950 24.457 17.263 1.00 12.86 160 LEU B CA 1
ATOM 2451 C C . LEU B 1 160 ? -10.385 23.090 17.630 1.00 13.09 160 LEU B C 1
ATOM 2452 O O . LEU B 1 160 ? -10.489 22.657 18.778 1.00 14.51 160 LEU B O 1
ATOM 2457 N N . SER B 1 161 ? -9.751 22.433 16.662 1.00 11.39 161 SER B N 1
ATOM 2458 C CA . SER B 1 161 ? -9.044 21.189 16.921 1.00 12.33 161 SER B CA 1
ATOM 2459 C C . SER B 1 161 ? -7.990 20.927 15.857 1.00 12.31 161 SER B C 1
ATOM 2460 O O . SER B 1 161 ? -8.086 21.421 14.731 1.00 10.41 161 SER B O 1
ATOM 2463 N N . ALA B 1 162 ? -6.957 20.192 16.249 1.00 12.08 162 ALA B N 1
ATOM 2464 C CA . ALA B 1 162 ? -5.932 19.718 15.327 1.00 14.63 162 ALA B CA 1
ATOM 2465 C C . ALA B 1 162 ? -5.703 18.249 15.644 1.00 12.77 162 ALA B C 1
ATOM 2466 O O . ALA B 1 162 ? -5.615 17.883 16.809 1.00 15.73 162 ALA B O 1
ATOM 2468 N N . 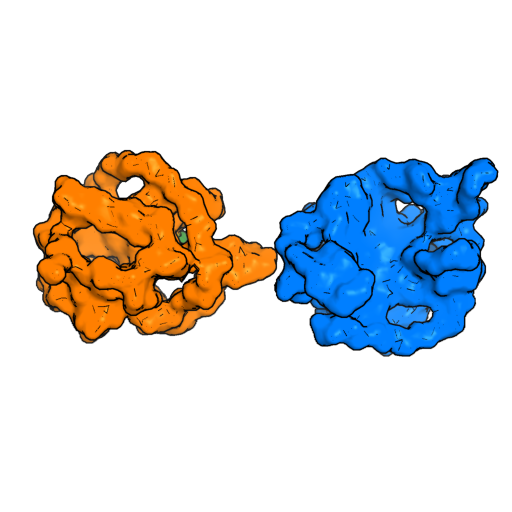THR B 1 163 ? -5.745 17.393 14.632 1.00 14.58 163 THR B N 1
ATOM 2469 C CA . THR B 1 163 ? -5.480 15.978 14.858 1.00 16.74 163 THR B CA 1
ATOM 2470 C C . THR B 1 163 ? -4.667 15.347 13.733 1.00 15.18 163 THR B C 1
ATOM 2471 O O . THR B 1 163 ? -4.723 15.787 12.585 1.00 15.63 163 THR B O 1
ATOM 2475 N N . VAL B 1 164 ? -3.825 14.386 14.095 1.00 13.77 164 VAL B N 1
ATOM 2476 C CA . VAL B 1 164 ? -3.148 13.562 13.108 1.00 16.04 164 VAL B CA 1
ATOM 2477 C C . VAL B 1 164 ? -4.161 12.573 12.534 1.00 18.11 164 VAL B C 1
ATOM 2478 O O . VAL B 1 164 ? -5.029 12.074 13.250 1.00 21.89 164 VAL B O 1
ATOM 2482 N N . LEU B 1 165 ? -4.132 12.393 11.220 1.00 20.66 165 LEU B N 1
ATOM 2483 C CA . LEU B 1 165 ? -5.093 11.519 10.560 1.00 23.14 165 LEU B CA 1
ATOM 2484 C C . LEU B 1 165 ? -4.577 10.086 10.435 1.00 26.60 165 LEU B C 1
ATOM 2485 O O . LEU B 1 165 ? -3.367 9.850 10.403 1.00 24.15 165 LEU B O 1
ATOM 2490 N N . PRO B 1 166 ? -5.497 9.107 10.384 1.00 29.77 166 PRO B N 1
ATOM 2491 C CA . PRO B 1 166 ? -5.174 7.714 10.050 1.00 32.83 166 PRO B CA 1
ATOM 2492 C C . PRO B 1 166 ? -4.465 7.573 8.701 1.00 34.88 166 PRO B C 1
ATOM 2493 O O . PRO B 1 166 ? -3.530 6.748 8.611 1.00 38.37 166 PRO B O 1
ATOM 2505 N N . ALA C 2 2 ? 7.630 36.371 14.902 1.00 57.27 2 ALA C N 1
ATOM 2506 C CA . ALA C 2 2 ? 6.932 37.068 13.830 1.00 50.52 2 ALA C CA 1
ATOM 2507 C C . ALA C 2 2 ? 7.852 37.395 12.662 1.00 45.04 2 ALA C C 1
ATOM 2508 O O . ALA C 2 2 ? 8.473 38.460 12.630 1.00 43.03 2 ALA C O 1
ATOM 2510 N N . PRO C 2 3 ? 7.791 36.572 11.601 1.00 41.02 3 PRO C N 1
ATOM 2511 C CA . PRO C 2 3 ? 8.582 36.801 10.389 1.00 37.72 3 PRO C CA 1
ATOM 2512 C C . PRO C 2 3 ? 8.287 38.185 9.840 1.00 37.68 3 PRO C C 1
ATOM 2513 O O . PRO C 2 3 ? 7.132 38.534 9.597 1.00 35.25 3 PRO C O 1
ATOM 2517 N N . ALA C 2 4 ? 9.313 39.022 9.791 1.00 39.80 4 ALA C N 1
ATOM 2518 C CA . ALA C 2 4 ? 9.150 40.365 9.264 1.00 40.73 4 ALA C CA 1
ATOM 2519 C C . ALA C 2 4 ? 9.336 40.302 7.763 1.00 39.83 4 ALA C C 1
ATOM 2520 O O . ALA C 2 4 ? 10.148 39.513 7.274 1.00 40.14 4 ALA C O 1
#